Protein 4ATG (pdb70)

Solvent-accessible surface area: 10232 Å² total; per-residue (Å²): 37,27,139,144,16,62,158,112,39,52,98,67,11,66,109,3,26,69,13,4,123,37,139,62,69,94,98,0,38,93,28,0,55,124,81,64,59,5,66,103,0,0,39,49,0,2,99,55,0,28,82,19,0,108,167,1,45,139,77,27,106,15,0,54,5,0,0,19,0,0,66,4,0,13,95,5,182,80,20,122,6,37,65,40,6,120,71,0,13,71,12,0,13,36,0,0,21,8,168,37,4,110,42,37,81,0,1,62,55,0,0,67,17,0,61,66,0,26,70,64,29,28,231,77,91,183,62,13,18,79,153,3,39,165,54,0,78,35,12,0,30,45,94,143,76,51,58,42,0,0,21,1,0,0,47,0,0,22,43,2,44,178,104,5,19,74,69,21,0,119,141,44,2,123,86,0,75,189,65,34,24,101,162,64,0,22,94,23,0,67,99,22,39,131,165

B-factor: mean 30.16, std 14.47, range [11.22, 111.38]

InterPro domains:
  IPR011442 TAF6, C-terminal HEAT repeat domain [PF07571] (2-172)
  IPR011442 TAF6, C-terminal HEAT repeat domain [cd08050] (3-180)
  IPR016024 Armadillo-type fold [SSF48371] (4-165)
  IPR037796 Transcription initiation factor TFIID subunit 6 [PTHR10221] (3-179)
  IPR046344 TAF6, C-terminal HEAT repeat domain superfamily [G3DSA:1.25.40.770] (1-196)

Structure (mmCIF, N/CA/C/O backbone):
data_4ATG
#
_entry.id   4ATG
#
_cell.length_a   33.792
_cell.length_b   50.685
_cell.length_c   67.293
_cell.angle_alpha   90.00
_cell.angle_beta   100.81
_cell.angle_gamma   90.00
#
_symmetry.space_group_name_H-M   'P 1 21 1'
#
loop_
_entity.id
_entity.type
_entity.pdbx_description
1 polymer TAF6
2 non-polymer '2-[N-CYCLOHEXYLAMINO]ETHANE SULFONIC ACID'
3 water water
#
loop_
_atom_site.group_PDB
_atom_site.id
_atom_site.type_symbol
_atom_site.label_atom_id
_atom_site.label_alt_id
_atom_site.label_comp_id
_atom_site.label_asym_id
_atom_site.label_entity_id
_atom_site.label_seq_id
_atom_site.pdbx_PDB_ins_code
_atom_site.Cartn_x
_atom_site.Cartn_y
_atom_site.Cartn_z
_atom_site.occupancy
_atom_site.B_iso_or_equiv
_atom_site.auth_seq_id
_atom_site.auth_comp_id
_atom_site.auth_asym_id
_atom_site.auth_atom_id
_atom_site.pdbx_PDB_model_num
ATOM 1 N N . GLY A 1 1 ? 2.967 38.828 10.019 1.00 26.10 160 GLY A N 1
ATOM 2 C CA . GLY A 1 1 ? 3.406 37.477 10.360 1.00 25.27 160 GLY A CA 1
ATOM 3 C C . GLY A 1 1 ? 3.589 36.635 9.118 1.00 27.71 160 GLY A C 1
ATOM 4 O O . GLY A 1 1 ? 2.925 36.873 8.097 1.00 25.74 160 GLY A O 1
ATOM 5 N N . SER A 1 2 ? 4.475 35.633 9.198 1.00 23.85 161 SER A N 1
ATOM 6 C CA . SER A 1 2 ? 4.776 34.762 8.065 1.00 23.49 161 SER A CA 1
ATOM 7 C C . SER A 1 2 ? 3.553 33.965 7.590 1.00 26.25 161 SER A C 1
ATOM 8 O O . SER A 1 2 ? 3.433 33.686 6.404 1.00 27.31 161 SER A O 1
ATOM 11 N N . HIS A 1 3 ? 2.568 33.735 8.477 1.00 23.57 162 HIS A N 1
ATOM 12 C CA . HIS A 1 3 ? 1.312 33.063 8.116 1.00 22.88 162 HIS A CA 1
ATOM 13 C C . HIS A 1 3 ? 0.472 33.918 7.132 1.00 27.71 162 HIS A C 1
ATOM 14 O O . HIS A 1 3 ? -0.474 33.417 6.529 1.00 29.09 162 HIS A O 1
ATOM 21 N N . MET A 1 4 ? 0.837 35.204 6.953 1.00 22.72 163 MET A N 1
ATOM 22 C CA . MET A 1 4 ? 0.089 36.110 6.072 1.00 22.76 163 MET A CA 1
ATOM 23 C C . MET A 1 4 ? 0.726 36.250 4.683 1.00 29.20 163 MET A C 1
ATOM 24 O O . MET A 1 4 ? 0.157 36.907 3.816 1.00 29.92 163 MET A O 1
ATOM 29 N N . LEU A 1 5 ? 1.897 35.650 4.482 1.00 24.31 164 LEU A N 1
ATOM 30 C CA . LEU A 1 5 ? 2.604 35.722 3.207 1.00 23.37 164 LEU A CA 1
ATOM 31 C C . LEU A 1 5 ? 1.833 34.921 2.135 1.00 25.94 164 LEU A C 1
ATOM 32 O O . LEU A 1 5 ? 1.193 33.933 2.492 1.00 24.20 164 LEU A O 1
ATOM 37 N N . PRO A 1 6 ? 2.014 35.234 0.822 1.00 23.58 165 PRO A N 1
ATOM 38 C CA . PRO A 1 6 ? 1.4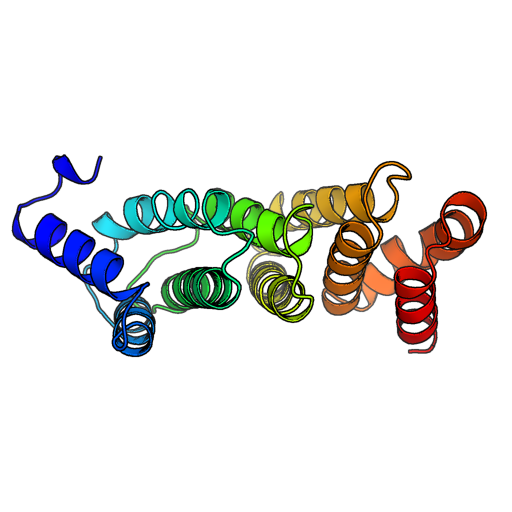92 34.339 -0.228 1.00 25.07 165 PRO A CA 1
ATOM 39 C C . PRO A 1 6 ? 2.083 32.945 0.010 1.00 25.70 165 PRO A C 1
ATOM 40 O O . PRO A 1 6 ? 3.209 32.847 0.527 1.00 20.68 165 PRO A O 1
ATOM 44 N N . LYS A 1 7 ? 1.298 31.892 -0.281 1.00 24.37 166 LYS A N 1
ATOM 45 C CA . LYS A 1 7 ? 1.616 30.468 -0.076 1.00 24.96 166 LYS A CA 1
ATOM 46 C C . LYS A 1 7 ? 3.038 30.064 -0.440 1.00 26.54 166 LYS A C 1
ATOM 47 O O . LYS A 1 7 ? 3.717 29.456 0.381 1.00 25.46 166 LYS A O 1
ATOM 53 N N . GLU A 1 8 ? 3.485 30.388 -1.654 1.00 23.44 167 GLU A N 1
ATOM 54 C CA . GLU A 1 8 ? 4.832 30.023 -2.136 1.00 23.72 167 GLU A CA 1
ATOM 55 C C . GLU A 1 8 ? 5.947 30.667 -1.330 1.00 24.24 167 GLU A C 1
ATOM 56 O O . GLU A 1 8 ? 7.022 30.077 -1.171 1.00 20.38 167 GLU A O 1
ATOM 62 N N . LEU A 1 9 ? 5.714 31.896 -0.852 1.00 21.72 168 LEU A N 1
ATOM 63 C CA . LEU A 1 9 ? 6.725 32.582 -0.048 1.00 20.67 168 LEU A CA 1
ATOM 64 C C . LEU A 1 9 ? 6.755 31.976 1.330 1.00 20.07 168 LEU A C 1
ATOM 65 O O . LEU A 1 9 ? 7.840 31.794 1.849 1.00 18.04 168 LEU A O 1
ATOM 70 N N . GLN A 1 10 ? 5.581 31.599 1.906 1.00 19.62 169 GLN A N 1
ATOM 71 C CA . GLN A 1 10 ? 5.592 30.931 3.216 1.00 19.98 169 GLN A CA 1
ATOM 72 C C . GLN A 1 10 ? 6.276 29.552 3.114 1.00 23.45 169 GLN A C 1
ATOM 73 O O . GLN A 1 10 ? 7.054 29.172 3.996 1.00 20.07 169 GLN A O 1
ATOM 79 N N . LEU A 1 11 ? 6.042 28.834 2.009 1.00 21.18 170 LEU A N 1
ATOM 80 C CA . LEU A 1 11 ? 6.676 27.527 1.843 1.00 22.60 170 LEU A CA 1
ATOM 81 C C . LEU A 1 11 ? 8.208 27.628 1.717 1.00 21.58 170 LEU A C 1
ATOM 82 O O . LEU A 1 11 ? 8.915 26.836 2.335 1.00 18.86 170 LEU A O 1
ATOM 87 N N . TYR A 1 12 ? 8.716 28.640 1.000 1.00 17.00 171 TYR A N 1
ATOM 88 C CA . TYR A 1 12 ? 10.159 28.864 0.860 1.00 15.96 171 TYR A CA 1
ATOM 89 C C . TYR A 1 12 ? 10.762 29.256 2.215 1.00 18.94 171 TYR A C 1
ATOM 90 O O . TYR A 1 12 ? 11.784 28.702 2.632 1.00 16.82 171 TYR A O 1
ATOM 99 N N . PHE A 1 13 ? 10.092 30.187 2.898 1.00 16.48 172 PHE A N 1
ATOM 100 C CA . PHE A 1 13 ? 10.469 30.678 4.226 1.00 15.66 172 PHE A CA 1
ATOM 101 C C . PHE A 1 13 ? 10.575 29.475 5.171 1.00 19.22 172 PHE A C 1
ATOM 102 O O . PHE A 1 13 ? 11.615 29.295 5.811 1.00 19.31 172 PHE A O 1
ATOM 110 N N . ASP A 1 14 ? 9.510 28.656 5.257 1.00 17.28 173 ASP A N 1
ATOM 111 C CA . ASP A 1 14 ? 9.513 27.468 6.119 1.00 17.94 173 ASP A CA 1
ATOM 112 C C . ASP A 1 14 ? 10.620 26.503 5.721 1.00 21.73 173 ASP A C 1
ATOM 113 O O . ASP A 1 14 ? 11.258 25.925 6.608 1.00 22.01 173 ASP A O 1
ATOM 118 N N . LYS A 1 15 ? 10.882 26.347 4.401 1.00 17.54 174 LYS A N 1
ATOM 119 C CA . LYS A 1 15 ? 11.928 25.415 3.912 1.00 16.34 174 LYS A CA 1
ATOM 120 C C . LYS A 1 15 ? 13.321 25.847 4.399 1.00 18.22 174 LYS A C 1
ATOM 121 O O . LYS A 1 15 ? 14.057 25.033 4.941 1.00 17.19 174 LYS A O 1
ATOM 127 N N . ILE A 1 16 ? 13.665 27.124 4.235 1.00 15.88 175 ILE A N 1
ATOM 128 C CA . ILE A 1 16 ? 14.964 27.647 4.676 1.00 15.24 175 ILE A CA 1
ATOM 129 C C . ILE A 1 16 ? 15.147 27.424 6.172 1.00 19.50 175 ILE A C 1
ATOM 130 O O . ILE A 1 16 ? 16.213 26.982 6.609 1.00 17.53 175 ILE A O 1
ATOM 135 N N . LEU A 1 17 ? 14.136 27.782 6.953 1.00 19.93 176 LEU A N 1
ATOM 136 C CA . LEU A 1 17 ? 14.220 27.628 8.413 1.00 21.33 176 LEU A CA 1
ATOM 137 C C . LEU A 1 17 ? 14.437 26.167 8.811 1.00 24.93 176 LEU A C 1
ATOM 138 O O . LEU A 1 17 ? 15.271 25.884 9.676 1.00 23.86 176 LEU A O 1
ATOM 143 N N . SER A 1 18 ? 13.781 25.245 8.109 1.00 20.45 177 SER A N 1
ATOM 144 C CA . SER A 1 18 ? 13.901 23.808 8.368 1.00 20.12 177 SER A CA 1
ATOM 145 C C . SER A 1 18 ? 15.310 23.284 8.060 1.00 20.89 177 SER A C 1
ATOM 146 O O . SER A 1 18 ? 15.671 22.207 8.548 1.00 21.26 177 SER A O 1
ATOM 149 N N . MET A 1 19 ? 16.072 24.003 7.218 1.00 16.32 178 MET A N 1
ATOM 150 C CA . MET A 1 19 ? 17.443 23.631 6.818 1.00 16.39 178 MET A CA 1
ATOM 151 C C . MET A 1 19 ? 18.513 24.078 7.835 1.00 19.64 178 MET A C 1
ATOM 152 O O . MET A 1 19 ? 19.607 23.561 7.805 1.00 19.5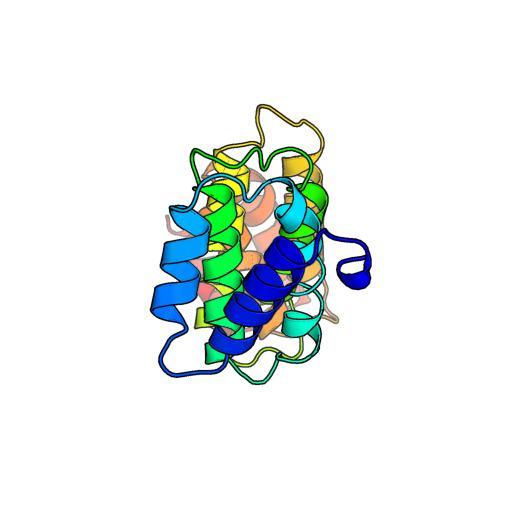5 178 MET A O 1
ATOM 157 N N . ILE A 1 20 ? 18.196 25.027 8.739 1.00 18.35 179 ILE A N 1
ATOM 158 C CA . ILE A 1 20 ? 19.177 25.522 9.725 1.00 18.88 179 ILE A CA 1
ATOM 159 C C . ILE A 1 20 ? 19.767 24.385 10.548 1.00 25.78 179 ILE A C 1
ATOM 160 O O . ILE A 1 20 ? 20.994 24.272 10.651 1.00 26.98 179 ILE A O 1
ATOM 165 N N . LYS A 1 21 ? 18.899 23.506 11.086 1.00 24.07 180 LYS A N 1
ATOM 166 C CA . LYS A 1 21 ? 19.336 22.368 11.897 1.00 25.70 180 LYS A CA 1
ATOM 167 C C . LYS A 1 21 ? 19.330 21.115 11.037 1.00 30.38 180 LYS A C 1
ATOM 168 O O . LYS A 1 21 ? 18.527 20.213 11.256 1.00 33.18 180 LYS A O 1
ATOM 174 N N . SER A 1 22 ? 20.209 21.062 10.032 1.00 24.42 181 SER A N 1
ATOM 175 C CA . SER A 1 22 ? 20.267 19.915 9.120 1.00 23.90 181 SER A CA 1
ATOM 176 C C . SER A 1 22 ? 21.606 19.944 8.404 1.00 27.90 181 SER A C 1
ATOM 177 O O . SER A 1 22 ? 22.319 20.940 8.479 1.00 26.30 181 SER A O 1
ATOM 180 N N . ASP A 1 23 ? 21.884 18.906 7.612 1.00 26.67 182 ASP A N 1
ATOM 181 C CA . ASP A 1 23 ? 23.091 18.811 6.776 1.00 27.48 182 ASP A CA 1
ATOM 182 C C . ASP A 1 23 ? 23.040 19.812 5.607 1.00 29.28 182 ASP A C 1
ATOM 183 O O . ASP A 1 23 ? 24.013 19.924 4.870 1.00 30.71 182 ASP A O 1
ATOM 188 N N . MET A 1 24 ? 21.904 20.514 5.418 1.00 23.16 183 MET A N 1
ATOM 189 C CA . MET A 1 24 ? 21.713 21.495 4.339 1.00 20.34 183 MET A CA 1
ATOM 190 C C . MET A 1 24 ? 21.896 22.958 4.797 1.00 22.87 183 MET A C 1
ATOM 191 O O . MET A 1 24 ? 21.586 23.875 4.033 1.00 21.20 183 MET A O 1
ATOM 196 N N . LYS A 1 25 ? 22.389 23.182 6.032 1.00 19.05 184 LYS A N 1
ATOM 197 C CA . LYS A 1 25 ? 22.571 24.541 6.566 1.00 17.12 184 LYS A CA 1
ATOM 198 C C . LYS A 1 25 ? 23.429 25.421 5.672 1.00 19.07 184 LYS A C 1
ATOM 199 O O . LYS A 1 25 ? 23.175 26.612 5.593 1.00 18.47 184 LYS A O 1
ATOM 205 N N . ASP A 1 26 ? 24.453 24.849 5.003 1.00 17.55 185 ASP A N 1
ATOM 206 C CA . ASP A 1 26 ? 25.319 25.639 4.122 1.00 17.06 185 ASP A CA 1
ATOM 207 C C . ASP A 1 26 ? 24.585 26.118 2.841 1.00 20.75 185 ASP A C 1
ATOM 208 O O . ASP A 1 26 ? 24.869 27.205 2.324 1.00 18.46 185 ASP A O 1
ATOM 213 N N . ILE A 1 27 ? 23.641 25.306 2.342 1.00 18.71 186 ILE A N 1
ATOM 214 C CA . ILE A 1 27 ? 22.793 25.672 1.191 1.00 18.94 186 ILE A CA 1
ATOM 215 C C . ILE A 1 27 ? 21.897 26.834 1.603 1.00 19.96 186 ILE A C 1
ATOM 216 O O . ILE A 1 27 ? 21.793 27.816 0.854 1.00 19.04 186 ILE A O 1
ATOM 221 N N . ALA A 1 28 ? 21.276 26.758 2.802 1.00 16.57 187 ALA A N 1
ATOM 222 C CA . ALA A 1 28 ? 20.425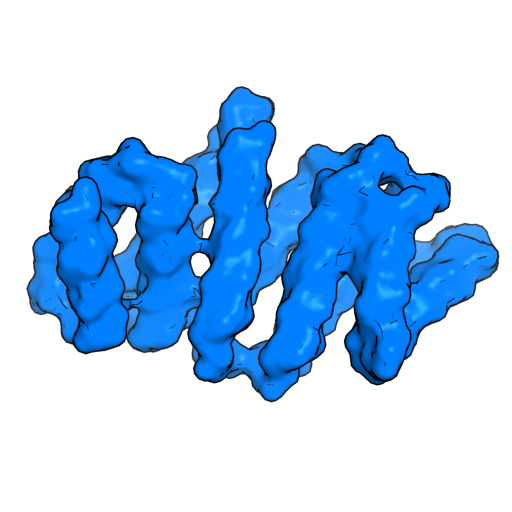 27.856 3.305 1.00 16.37 187 ALA A CA 1
ATOM 223 C C . ALA A 1 28 ? 21.216 29.174 3.416 1.00 18.56 187 ALA A C 1
ATOM 224 O O . ALA A 1 28 ? 20.717 30.232 3.030 1.00 16.74 187 ALA A O 1
ATOM 226 N N . ILE A 1 29 ? 22.458 29.109 3.919 1.00 14.77 188 ILE A N 1
ATOM 227 C CA . ILE A 1 29 ? 23.330 30.300 4.046 1.00 13.30 188 ILE A CA 1
ATOM 228 C C . ILE A 1 29 ? 23.584 30.862 2.647 1.00 16.90 188 ILE A C 1
ATOM 229 O O . ILE A 1 29 ? 23.460 32.074 2.437 1.00 15.79 188 ILE A O 1
ATOM 234 N N . GLU A 1 30 ? 23.909 29.983 1.677 1.00 15.10 189 GLU A N 1
ATOM 235 C CA . GLU A 1 30 ? 24.125 30.445 0.287 1.00 15.31 189 GLU A CA 1
ATOM 236 C C . GLU A 1 30 ? 22.845 31.072 -0.279 1.00 18.73 189 GLU A C 1
ATOM 237 O O . GLU A 1 30 ? 22.925 32.122 -0.927 1.00 16.35 189 GLU A O 1
ATOM 243 N N . CYS A 1 31 ? 21.669 30.403 -0.102 1.00 17.04 190 CYS A N 1
ATOM 244 C CA . CYS A 1 31 ? 20.391 30.927 -0.617 1.00 17.14 190 CYS A CA 1
ATOM 245 C C . CYS A 1 31 ? 20.124 32.340 -0.143 1.00 18.09 190 CYS A C 1
ATOM 246 O O . CYS A 1 31 ? 19.646 33.143 -0.932 1.00 16.05 190 CYS A O 1
ATOM 249 N N . LEU A 1 32 ? 20.338 32.620 1.153 1.00 14.51 191 LEU A N 1
ATOM 250 C CA . LEU A 1 32 ? 20.033 33.949 1.698 1.00 13.54 191 LEU A CA 1
ATOM 251 C C . LEU A 1 32 ? 21.000 35.034 1.236 1.00 15.63 191 LEU A C 1
ATOM 252 O O . LEU A 1 32 ? 20.657 36.207 1.308 1.00 16.07 191 LEU A O 1
ATOM 257 N N . GLU A 1 33 ? 22.163 34.650 0.714 1.00 12.64 192 GLU A N 1
ATOM 258 C CA . GLU A 1 33 ? 23.099 35.621 0.144 1.00 11.97 192 GLU A CA 1
ATOM 259 C C . GLU A 1 33 ? 22.832 35.825 -1.345 1.00 16.59 192 GLU A C 1
ATOM 260 O O . GLU A 1 33 ? 23.112 36.897 -1.867 1.00 17.16 192 GLU A O 1
ATOM 266 N N . LYS A 1 34 ? 22.337 34.790 -2.048 1.00 14.46 193 LYS A N 1
ATOM 267 C CA . LYS A 1 34 ? 22.257 34.888 -3.507 1.00 15.10 193 LYS A CA 1
ATOM 268 C C . LYS A 1 34 ? 20.886 35.076 -4.125 1.00 17.79 193 LYS A C 1
ATOM 269 O O . LYS A 1 34 ? 20.795 35.592 -5.244 1.00 17.73 193 LYS A O 1
ATOM 275 N N . GLU A 1 35 ? 19.845 34.584 -3.476 1.00 15.55 194 GLU A N 1
ATOM 276 C CA . GLU A 1 35 ? 18.500 34.596 -4.072 1.00 16.44 194 GLU A CA 1
ATOM 277 C C . GLU A 1 35 ? 17.865 35.953 -4.183 1.00 19.35 194 GLU A C 1
ATOM 278 O O . GLU A 1 35 ? 17.957 36.756 -3.245 1.00 17.21 194 GLU A O 1
ATOM 284 N N . SER A 1 36 ? 17.170 36.203 -5.306 1.00 16.72 195 SER A N 1
ATOM 285 C CA . SER A 1 36 ? 16.436 37.460 -5.489 1.00 16.98 195 SER A CA 1
ATOM 286 C C . SER A 1 36 ? 15.001 37.243 -5.026 1.00 20.21 195 SER A C 1
ATOM 287 O O . SER A 1 36 ? 14.579 36.098 -4.840 1.00 20.35 195 SER A O 1
ATOM 290 N N . GLY A 1 37 ? 14.250 38.333 -4.875 1.00 16.72 196 GLY A N 1
ATOM 291 C CA . GLY A 1 37 ? 12.842 38.281 -4.490 1.00 16.25 196 GLY A CA 1
ATOM 292 C C . GLY A 1 37 ? 12.572 37.952 -3.037 1.00 21.14 196 GLY A C 1
ATOM 293 O O . GLY A 1 37 ? 11.440 37.619 -2.697 1.00 19.94 196 GLY A O 1
ATOM 294 N N . LEU A 1 38 ? 13.583 38.088 -2.144 1.00 17.85 197 LEU A N 1
ATOM 295 C CA . LEU A 1 38 ? 13.404 37.768 -0.720 1.00 16.50 197 LEU A CA 1
ATOM 296 C C . LEU A 1 38 ? 13.007 38.943 0.163 1.00 18.14 197 LEU A C 1
ATOM 297 O O . LEU A 1 38 ? 12.783 38.728 1.359 1.00 14.78 197 LEU A O 1
ATOM 302 N N . GLN A 1 39 ? 12.967 40.185 -0.371 1.00 16.06 198 GLN A N 1
ATOM 303 C CA . GLN A 1 39 ? 12.698 41.349 0.481 1.00 14.45 198 GLN A CA 1
ATOM 304 C C . GLN A 1 39 ? 11.524 41.172 1.471 1.00 18.67 198 GLN A C 1
ATOM 305 O O . GLN A 1 39 ? 11.652 41.521 2.653 1.00 16.95 198 GLN A O 1
ATOM 311 N N . GLN A 1 40 ? 10.381 40.680 0.987 1.00 16.49 199 GLN A N 1
ATOM 312 C CA . GLN A 1 40 ? 9.201 40.493 1.855 1.00 17.66 199 GLN A CA 1
ATOM 313 C C . GLN A 1 40 ? 9.486 39.544 3.030 1.00 20.27 199 GLN A C 1
ATOM 314 O O . GLN A 1 40 ? 8.886 39.684 4.096 1.00 18.06 199 GLN A O 1
ATOM 320 N N . LEU A 1 41 ? 10.386 38.563 2.817 1.00 15.13 200 LEU A N 1
ATOM 321 C CA . LEU A 1 41 ? 10.747 37.578 3.839 1.00 14.60 200 LEU A CA 1
ATOM 322 C C . LEU A 1 41 ? 11.745 38.076 4.846 1.00 16.75 200 LEU A C 1
ATOM 323 O O . LEU A 1 41 ? 11.823 37.539 5.949 1.00 15.75 200 LEU A O 1
ATOM 328 N N . VAL A 1 42 ? 12.580 39.036 4.444 1.00 13.91 201 VAL A N 1
ATOM 329 C CA . VAL A 1 42 ? 13.627 39.620 5.304 1.00 13.79 201 VAL A CA 1
ATOM 330 C C . VAL A 1 42 ? 13.207 39.890 6.770 1.00 18.09 201 VAL A C 1
ATOM 331 O O . VAL A 1 42 ? 13.850 39.344 7.665 1.00 18.92 201 VAL A O 1
ATOM 335 N N . PRO A 1 43 ? 12.163 40.689 7.073 1.00 16.87 202 PRO A N 1
ATOM 336 C CA . PRO A 1 43 ? 11.805 40.909 8.490 1.00 17.82 202 PRO A CA 1
ATOM 337 C C . PRO A 1 43 ? 11.467 39.619 9.245 1.00 20.20 202 PRO A C 1
ATOM 338 O O . PRO A 1 43 ? 11.748 39.505 10.436 1.00 19.76 202 PRO A O 1
ATOM 342 N N . TYR A 1 44 ? 10.851 38.651 8.548 1.00 17.50 203 TYR A N 1
ATOM 343 C CA . TYR A 1 44 ? 10.458 37.374 9.146 1.00 16.38 203 TYR A CA 1
ATOM 344 C C . TYR A 1 44 ? 11.681 36.497 9.423 1.00 17.11 203 TYR A C 1
ATOM 345 O O . TYR A 1 44 ? 11.740 35.847 10.465 1.00 15.14 203 TYR A O 1
ATOM 354 N N . PHE A 1 45 ? 12.668 36.505 8.511 1.00 14.34 204 PHE A N 1
ATOM 355 C CA . PHE A 1 45 ? 13.904 35.742 8.742 1.00 12.81 204 PHE A CA 1
ATOM 356 C C . PHE A 1 45 ? 14.597 36.306 9.985 1.00 16.82 204 PHE A C 1
ATOM 357 O O . PHE A 1 45 ? 14.996 35.547 10.857 1.00 16.56 204 PHE A O 1
ATOM 365 N N . ILE A 1 46 ? 14.710 37.633 10.074 1.00 16.87 205 ILE A N 1
ATOM 366 C CA . ILE A 1 46 ? 15.351 38.279 11.222 1.00 17.67 205 ILE A CA 1
ATOM 367 C C . ILE A 1 46 ? 14.598 37.987 12.508 1.00 19.04 205 ILE A C 1
ATOM 368 O O . ILE A 1 46 ? 15.225 37.656 13.507 1.00 18.39 205 ILE A O 1
ATOM 373 N N . GLN A 1 47 ? 13.263 38.077 12.489 1.00 17.29 206 GLN A N 1
ATOM 374 C CA . GLN A 1 47 ? 12.461 37.762 13.688 1.00 18.79 206 GLN A CA 1
ATOM 375 C C . GLN A 1 47 ? 12.678 36.296 14.115 1.00 23.06 206 GLN A C 1
ATOM 376 O O . GLN A 1 47 ? 12.907 36.035 15.301 1.00 22.65 206 GLN A O 1
ATOM 382 N N A HIS A 1 48 ? 12.626 35.324 13.164 0.50 19.81 207 HIS A N 1
ATOM 383 N N B HIS A 1 48 ? 12.609 35.368 13.156 0.50 19.80 207 HIS A N 1
ATOM 384 C CA A HIS A 1 48 ? 12.832 33.904 13.530 0.50 19.84 207 HIS A CA 1
ATOM 385 C CA B HIS A 1 48 ? 12.750 33.943 13.439 0.50 19.89 207 HIS A CA 1
ATOM 386 C C A HIS A 1 48 ? 14.233 33.647 14.031 0.50 23.13 207 HIS A C 1
ATOM 387 C C B HIS A 1 48 ? 14.177 33.516 13.865 0.50 23.54 207 HIS A C 1
ATOM 388 O O A HIS A 1 48 ? 14.416 32.943 15.034 0.50 22.67 207 HIS A O 1
ATOM 389 O O B HIS A 1 48 ? 14.315 32.688 14.772 0.50 23.46 207 HIS A O 1
ATOM 402 N N . ILE A 1 49 ? 15.230 34.140 13.283 1.00 18.80 208 ILE A N 1
ATOM 403 C CA . ILE A 1 49 ? 16.633 33.911 13.632 1.00 18.33 208 ILE A CA 1
ATOM 404 C C . ILE A 1 49 ? 16.914 34.485 15.029 1.00 21.15 208 ILE A C 1
ATOM 405 O O . ILE A 1 49 ? 17.546 33.799 15.826 1.00 20.07 208 ILE A O 1
ATOM 410 N N . SER A 1 50 ? 16.422 35.725 15.336 1.00 18.98 209 SER A N 1
ATOM 411 C CA A SER A 1 50 ? 16.629 36.332 16.666 0.50 18.65 209 SER A CA 1
ATOM 412 C CA B SER A 1 50 ? 16.647 36.331 16.656 0.50 19.41 209 SER A CA 1
ATOM 413 C C . SER A 1 50 ? 16.046 35.449 17.750 1.00 22.89 209 SER A C 1
ATOM 414 O O . SER A 1 50 ? 16.689 35.233 18.779 1.00 21.44 209 SER A O 1
ATOM 419 N N . GLU A 1 51 ? 14.822 34.910 17.515 1.00 20.93 210 GLU A N 1
ATOM 420 C CA . GLU A 1 51 ? 14.150 34.031 18.486 1.00 21.49 210 GLU A CA 1
ATOM 421 C C . GLU A 1 51 ? 14.892 32.709 18.644 1.00 24.54 210 GLU A C 1
ATOM 422 O O . GLU A 1 51 ? 15.028 32.198 19.752 1.00 24.05 210 GLU A O 1
ATOM 428 N N . LEU A 1 52 ? 15.408 32.172 17.542 1.00 21.73 211 LEU A N 1
ATOM 429 C CA . LEU A 1 52 ? 16.148 30.910 17.577 1.00 21.79 211 LEU A CA 1
ATOM 430 C C . LEU A 1 52 ? 17.449 31.079 18.366 1.00 24.64 211 LEU A C 1
ATOM 431 O O . LEU A 1 52 ? 17.770 30.204 19.168 1.00 25.08 211 LEU A O 1
ATOM 436 N N . ILE A 1 53 ? 18.169 32.221 18.204 1.00 19.46 212 ILE A N 1
ATOM 437 C CA . ILE A 1 53 ? 19.402 32.469 18.969 1.00 18.57 212 ILE A CA 1
ATOM 438 C C . ILE A 1 53 ? 19.103 32.427 20.474 1.00 24.25 212 ILE A C 1
ATOM 439 O O . ILE A 1 53 ? 19.849 31.805 21.224 1.00 24.48 212 ILE A O 1
ATOM 444 N N . LEU A 1 54 ? 17.991 33.066 20.916 1.00 22.64 213 LEU A N 1
ATOM 445 C CA . LEU A 1 54 ? 17.617 33.081 22.348 1.00 24.37 213 LEU A CA 1
ATOM 446 C C . LEU A 1 54 ? 17.355 31.692 22.903 1.00 29.02 213 LEU A C 1
ATOM 447 O O . LEU A 1 54 ? 17.540 31.456 24.095 1.00 30.03 213 LEU A O 1
ATOM 452 N N . LYS A 1 55 ? 16.957 30.768 22.031 1.00 25.84 214 LYS A N 1
ATOM 453 C CA . LYS A 1 55 ? 16.647 29.377 22.401 1.00 27.20 214 LYS A CA 1
ATOM 454 C C . LYS A 1 55 ? 17.845 28.446 22.234 1.00 30.80 214 LYS A C 1
ATOM 455 O O . LYS A 1 55 ? 17.779 27.296 22.675 1.00 29.67 214 LYS A O 1
ATOM 461 N N . SER A 1 56 ? 18.936 28.934 21.586 1.00 26.76 215 SER A N 1
ATOM 462 C CA . SER A 1 56 ? 20.093 28.109 21.212 1.00 25.53 215 SER A CA 1
ATOM 463 C C . SER A 1 56 ? 21.436 28.458 21.841 1.00 30.67 215 SER A C 1
ATOM 464 O O . SER A 1 56 ? 22.482 28.112 21.271 1.00 29.84 215 SER A O 1
ATOM 467 N N . PHE A 1 57 ? 21.436 29.094 23.018 1.00 27.72 216 PHE A N 1
ATOM 468 C CA . PHE A 1 57 ? 22.684 29.483 23.678 1.00 28.92 216 PHE A CA 1
ATOM 469 C C . PHE A 1 57 ? 23.688 28.364 23.892 1.00 34.26 216 PHE A C 1
ATOM 470 O O . PHE A 1 57 ? 24.893 28.626 23.884 1.00 33.57 216 PHE A O 1
ATOM 478 N N . LYS A 1 58 ? 23.194 27.119 24.041 1.00 31.80 217 LYS A N 1
ATOM 479 C CA . LYS A 1 58 ? 24.027 25.935 24.278 1.00 32.23 217 LYS A CA 1
ATOM 480 C C . LYS A 1 58 ? 24.269 25.109 23.007 1.00 34.91 217 LYS A C 1
ATOM 481 O O . LYS A 1 58 ? 24.839 24.016 23.091 1.00 36.47 217 LYS A O 1
ATOM 487 N N . GLU A 1 59 ? 23.846 25.626 21.839 1.00 26.61 218 GLU A N 1
ATOM 488 C CA . GLU A 1 59 ? 24.049 24.960 20.552 1.00 25.25 218 GLU A CA 1
ATOM 489 C C . GLU A 1 59 ? 24.940 25.859 19.702 1.00 27.84 218 GLU A C 1
ATOM 490 O O . GLU A 1 59 ? 24.429 26.657 18.928 1.00 24.67 218 GLU A O 1
ATOM 496 N N . ALA A 1 60 ? 26.265 25.763 19.914 1.00 26.23 219 ALA A N 1
ATOM 497 C CA . ALA A 1 60 ? 27.284 26.586 19.242 1.00 25.92 219 ALA A CA 1
ATOM 498 C C . ALA A 1 60 ? 27.155 26.551 17.730 1.00 28.92 219 ALA A C 1
ATOM 499 O O . ALA A 1 60 ? 27.217 27.603 17.097 1.00 27.54 219 ALA A O 1
ATOM 501 N N . GLU A 1 61 ? 26.929 25.352 17.150 1.00 25.17 220 GLU A N 1
ATOM 502 C CA . GLU A 1 61 ? 26.793 25.224 15.700 1.00 24.18 220 GLU A CA 1
ATOM 503 C C . GLU A 1 61 ? 25.540 25.929 15.168 1.00 25.72 220 GLU A C 1
ATOM 504 O O . GLU A 1 61 ? 25.611 26.569 14.122 1.00 23.62 220 GLU A O 1
ATOM 510 N N . VAL A 1 62 ? 24.432 25.893 15.925 1.00 22.62 221 VAL A N 1
ATOM 511 C CA . VAL A 1 62 ? 23.200 26.624 15.517 1.00 21.53 221 VAL A CA 1
ATOM 512 C C . VAL A 1 62 ? 23.458 28.116 15.582 1.00 21.30 221 VAL A C 1
ATOM 513 O O . VAL A 1 62 ? 23.132 28.824 14.631 1.00 18.59 221 VAL A O 1
ATOM 517 N N . LEU A 1 63 ? 24.141 28.587 16.641 1.00 18.86 222 LEU A N 1
ATOM 518 C CA . LEU A 1 63 ? 24.445 30.026 16.773 1.00 18.42 222 LEU A CA 1
ATOM 519 C C . LEU A 1 63 ? 25.311 30.502 15.620 1.00 21.41 222 LEU A C 1
ATOM 520 O O . LEU A 1 63 ? 25.059 31.572 15.059 1.00 20.45 222 LEU A O 1
ATOM 525 N N . LYS A 1 64 ? 26.311 29.689 15.229 1.00 18.08 223 LYS A N 1
ATOM 526 C CA . LYS A 1 64 ? 27.176 30.038 14.093 1.00 16.23 223 LYS A CA 1
ATOM 527 C C . LYS A 1 64 ? 26.399 30.138 12.789 1.00 18.29 223 LYS A C 1
ATOM 528 O O . LYS A 1 64 ? 26.654 31.054 12.002 1.00 15.19 223 LYS A O 1
ATOM 534 N N . THR A 1 65 ? 25.438 29.224 12.563 1.00 15.42 224 THR A N 1
ATOM 535 C CA . THR A 1 65 ? 24.556 29.266 11.377 1.00 14.74 224 THR A CA 1
ATOM 536 C C . THR A 1 65 ? 23.712 30.535 11.389 1.00 18.02 224 THR A C 1
ATOM 537 O O . THR A 1 65 ? 23.590 31.165 10.351 1.00 17.36 224 THR A O 1
ATOM 541 N N . CYS A 1 66 ? 23.161 30.926 12.555 1.00 16.70 225 CYS A N 1
ATOM 542 C CA . CYS A 1 66 ? 22.331 32.146 12.685 1.00 16.00 225 CYS A CA 1
ATOM 543 C C . CYS A 1 66 ? 23.112 33.389 12.328 1.00 19.06 225 CYS A C 1
ATOM 544 O O . CYS A 1 66 ? 22.626 34.225 11.573 1.00 18.69 225 CYS A O 1
ATOM 547 N N . ILE A 1 67 ? 24.347 33.482 12.830 1.00 16.98 226 ILE A N 1
ATOM 548 C CA . ILE A 1 67 ? 25.236 34.619 12.550 1.00 15.20 226 ILE A CA 1
ATOM 549 C C . ILE A 1 67 ? 25.536 34.673 11.055 1.00 17.51 226 ILE A C 1
ATOM 550 O O . ILE A 1 67 ? 25.513 35.750 10.461 1.00 17.37 226 ILE A O 1
ATOM 555 N N . ALA A 1 68 ? 25.817 33.507 10.443 1.00 15.03 227 ALA A N 1
ATOM 556 C CA . ALA A 1 68 ? 26.125 33.406 9.002 1.00 12.98 227 ALA A CA 1
ATOM 557 C C . ALA A 1 68 ? 24.921 33.784 8.164 1.00 14.71 227 ALA A C 1
ATOM 558 O O . ALA A 1 68 ? 25.110 34.422 7.138 1.00 13.34 227 ALA A O 1
ATOM 560 N N . LEU A 1 69 ? 23.678 33.431 8.610 1.00 13.46 228 LEU A N 1
ATOM 561 C CA . LEU A 1 69 ? 22.459 33.816 7.876 1.00 13.18 228 LEU A CA 1
ATOM 562 C C . LEU A 1 69 ? 22.287 35.331 7.916 1.00 15.83 228 LEU A C 1
ATOM 563 O O . LEU A 1 69 ? 21.886 35.941 6.915 1.00 14.69 228 LEU A O 1
ATOM 568 N N . TYR A 1 70 ? 22.561 35.958 9.066 1.00 13.53 229 TYR A N 1
ATOM 569 C CA . TYR A 1 70 ? 22.471 37.434 9.112 1.00 12.41 229 TYR A CA 1
ATOM 570 C C . TYR A 1 70 ? 23.448 38.052 8.105 1.00 15.78 229 TYR A C 1
ATOM 571 O O . TYR A 1 70 ? 23.087 38.980 7.380 1.00 14.78 229 TYR A O 1
ATOM 580 N N . PHE A 1 71 ? 24.688 37.550 8.073 1.00 13.86 230 PHE A N 1
ATOM 581 C CA . PHE A 1 71 ? 25.707 38.084 7.166 1.00 11.76 230 PHE A CA 1
ATOM 582 C C . PHE A 1 71 ? 25.299 37.872 5.717 1.00 15.34 230 PHE A C 1
ATOM 583 O O . PHE A 1 71 ? 25.565 38.724 4.874 1.00 14.07 230 PHE A O 1
ATOM 591 N N . SER A 1 72 ? 24.650 36.731 5.408 1.00 11.37 231 SER A N 1
ATOM 592 C CA . SER A 1 72 ? 24.203 36.473 4.032 1.00 12.05 231 SER A CA 1
ATOM 593 C C . SER A 1 72 ? 23.187 37.539 3.630 1.00 14.67 231 SER A C 1
ATOM 594 O O . SER A 1 72 ? 23.280 38.080 2.540 1.00 15.33 231 SER A O 1
ATOM 597 N N . LEU A 1 73 ? 22.213 37.827 4.501 1.00 12.63 232 LEU A N 1
ATOM 598 C CA . LEU A 1 73 ? 21.176 38.831 4.166 1.00 13.41 232 LEU A CA 1
ATOM 599 C C . LEU A 1 73 ? 21.812 40.228 4.036 1.00 15.66 232 LEU A C 1
ATOM 600 O O . LEU A 1 73 ? 21.493 40.979 3.101 1.00 14.02 232 LEU A O 1
ATOM 605 N N . ILE A 1 74 ? 22.782 40.534 4.916 1.00 12.81 233 ILE A N 1
ATOM 606 C CA . ILE A 1 74 ? 23.503 41.829 4.847 1.00 12.65 233 ILE A CA 1
ATOM 607 C C . ILE A 1 74 ? 24.235 41.957 3.498 1.00 16.76 233 ILE A C 1
ATOM 608 O O . ILE A 1 74 ? 24.241 43.039 2.901 1.00 15.05 233 ILE A O 1
ATOM 613 N N . LYS A 1 75 ? 24.843 40.859 3.014 1.00 12.17 234 LYS A N 1
ATOM 614 C CA . LYS A 1 75 ? 25.600 40.841 1.739 1.00 13.16 234 LYS A CA 1
ATOM 615 C C . LYS A 1 75 ? 24.791 40.651 0.454 1.00 18.33 234 LYS A C 1
ATOM 616 O O . LYS A 1 75 ? 25.324 40.850 -0.642 1.00 18.11 234 LYS A O 1
ATOM 622 N N . ASN A 1 76 ? 23.546 40.218 0.573 1.00 14.41 235 ASN A N 1
ATOM 623 C CA . ASN A 1 76 ? 22.697 39.942 -0.593 1.00 13.58 235 ASN A CA 1
ATOM 624 C C . ASN A 1 76 ? 22.423 41.191 -1.404 1.00 17.60 235 ASN A C 1
ATOM 625 O O . ASN A 1 76 ? 21.794 42.128 -0.926 1.00 16.04 235 ASN A O 1
ATOM 630 N N . LYS A 1 77 ? 22.950 41.219 -2.635 1.00 15.72 236 LYS A N 1
ATOM 631 C CA . LYS A 1 77 ? 22.771 42.363 -3.548 1.00 16.27 236 LYS A CA 1
ATOM 632 C C . LYS A 1 77 ? 21.278 42.572 -3.952 1.00 19.67 236 LYS A C 1
ATOM 633 O O . LYS A 1 77 ? 20.911 43.633 -4.466 1.00 19.33 236 LYS A O 1
ATOM 639 N N . HIS A 1 78 ? 20.423 41.557 -3.702 1.00 15.86 237 HIS A N 1
ATOM 640 C CA . HIS A 1 78 ? 18.993 41.609 -4.029 1.00 15.26 237 HIS A CA 1
ATOM 641 C C . HIS A 1 78 ? 18.126 41.877 -2.812 1.00 16.30 237 HIS A C 1
ATOM 642 O O . HIS A 1 78 ? 16.917 41.647 -2.847 1.00 15.90 237 HIS A O 1
ATOM 649 N N . VAL A 1 79 ? 18.739 42.328 -1.710 1.00 14.61 238 VAL A N 1
ATOM 650 C CA . VAL A 1 79 ? 18.043 42.668 -0.471 1.00 13.27 238 VAL A CA 1
ATOM 651 C C . VAL A 1 79 ? 18.440 44.120 -0.124 1.00 16.28 238 VAL A C 1
ATOM 652 O O . VAL A 1 79 ? 19.553 44.532 -0.433 1.00 15.85 238 VAL A O 1
ATOM 656 N N . PHE A 1 80 ? 17.545 44.857 0.542 1.00 12.65 239 PHE A N 1
ATOM 657 C CA . PHE A 1 80 ? 17.820 46.202 1.063 1.00 12.39 239 PHE A CA 1
ATOM 658 C C . PHE A 1 80 ? 17.772 46.057 2.562 1.00 15.78 239 PHE A C 1
ATOM 659 O O . PHE A 1 80 ? 16.689 45.993 3.150 1.00 16.13 239 PHE A O 1
ATOM 667 N N . ILE A 1 81 ? 18.939 45.895 3.171 1.00 13.58 240 ILE A N 1
ATOM 668 C CA . ILE A 1 81 ? 19.055 45.573 4.597 1.00 12.54 240 ILE A CA 1
ATOM 669 C C . ILE A 1 81 ? 18.965 46.735 5.548 1.00 16.08 240 ILE A C 1
ATOM 670 O O . ILE A 1 81 ? 18.659 46.537 6.725 1.00 16.21 240 ILE A O 1
ATOM 675 N N . ASP A 1 82 ? 19.298 47.946 5.086 1.00 13.46 241 ASP A N 1
ATOM 676 C CA . ASP A 1 82 ? 19.326 49.132 5.960 1.00 12.99 241 ASP A CA 1
ATOM 677 C C . ASP A 1 82 ? 18.178 49.275 6.965 1.00 17.45 241 ASP A C 1
ATOM 678 O O . ASP A 1 82 ? 18.492 49.544 8.120 1.00 18.06 241 ASP A O 1
ATOM 683 N N . PRO A 1 83 ? 16.884 49.074 6.598 1.00 17.42 242 PRO A N 1
ATOM 684 C CA . PRO A 1 83 ? 15.796 49.222 7.594 1.00 19.41 242 PRO A CA 1
ATOM 685 C C . PRO A 1 83 ? 15.791 48.199 8.722 1.00 21.32 242 PRO A C 1
ATOM 686 O O . PRO A 1 83 ? 15.035 48.363 9.677 1.00 22.28 242 PRO A O 1
ATOM 690 N N . TYR A 1 84 ? 16.618 47.160 8.611 1.00 16.69 243 TYR A N 1
ATOM 691 C CA . TYR A 1 84 ? 16.638 46.050 9.562 1.00 16.58 243 TYR A CA 1
ATOM 692 C C . TYR A 1 84 ? 17.893 45.965 10.393 1.00 19.46 243 TYR A C 1
ATOM 693 O O . TYR A 1 84 ? 17.959 45.126 11.283 1.00 17.86 243 TYR A O 1
ATOM 702 N N . LEU A 1 85 ? 18.878 46.858 10.157 1.00 15.83 244 LEU A N 1
ATOM 703 C CA . LEU A 1 85 ? 20.120 46.830 10.943 1.00 15.51 244 LEU A CA 1
ATOM 704 C C . LEU A 1 85 ? 19.841 47.048 12.424 1.00 20.15 244 LEU A C 1
ATOM 705 O O . LEU A 1 85 ? 20.560 46.511 13.260 1.00 20.40 244 LEU A O 1
ATOM 710 N N . HIS A 1 86 ? 18.800 47.816 12.750 1.00 17.93 245 HIS A N 1
ATOM 711 C CA . HIS A 1 86 ? 18.404 48.084 14.138 1.00 19.53 245 HIS A CA 1
ATOM 712 C C . HIS A 1 86 ? 17.917 46.833 14.880 1.00 20.42 245 HIS A C 1
ATOM 713 O O . HIS A 1 86 ? 17.966 46.796 16.110 1.00 20.04 245 HIS A O 1
ATOM 720 N N . GLN A 1 87 ? 17.434 45.837 14.145 1.00 16.24 246 GLN A N 1
ATOM 721 C CA . GLN A 1 87 ? 17.010 44.524 14.684 1.00 16.41 246 GLN A CA 1
ATOM 722 C C . GLN A 1 87 ? 18.157 43.492 14.666 1.00 18.02 246 GLN A C 1
ATOM 723 O O . GLN A 1 87 ? 18.287 42.677 15.586 1.00 18.66 246 GLN A O 1
ATOM 729 N N . ILE A 1 88 ? 18.984 43.511 13.625 1.00 12.82 247 ILE A N 1
ATOM 730 C CA . ILE A 1 88 ? 20.124 42.570 13.522 1.00 11.22 247 ILE A CA 1
ATOM 731 C C . ILE A 1 88 ? 21.188 42.846 14.590 1.00 17.44 247 ILE A C 1
ATOM 732 O O . ILE A 1 88 ? 21.696 41.911 15.233 1.00 15.21 247 ILE A O 1
ATOM 737 N N . LEU A 1 89 ? 21.572 44.119 14.734 1.00 15.21 248 LEU A N 1
ATOM 738 C CA . LEU A 1 89 ? 22.664 44.488 15.646 1.00 16.67 248 LEU A CA 1
ATOM 739 C C . LEU A 1 89 ? 22.468 44.012 17.095 1.00 20.20 248 LEU A C 1
ATOM 740 O O . LEU A 1 89 ? 23.372 43.325 17.586 1.00 20.20 248 LEU A O 1
ATOM 745 N N . PRO A 1 90 ? 21.312 44.243 17.767 1.00 16.56 249 PRO A N 1
ATOM 746 C CA . PRO A 1 90 ? 21.169 43.738 19.145 1.00 18.53 249 PRO A CA 1
ATOM 747 C C . PRO A 1 90 ? 21.181 42.208 19.231 1.00 21.38 249 PRO A C 1
ATOM 748 O O . PRO A 1 90 ? 21.706 41.681 20.198 1.00 20.62 249 PRO A O 1
ATOM 752 N N . SER A 1 91 ? 20.723 41.504 18.179 1.00 18.11 250 SER A N 1
ATOM 753 C CA . SER A 1 91 ? 20.735 40.036 18.145 1.00 17.45 250 SER A CA 1
ATOM 754 C C . SER A 1 91 ? 22.197 39.538 18.032 1.00 20.37 250 SER A C 1
ATOM 755 O O . SER A 1 91 ? 22.599 38.629 18.746 1.00 19.44 250 SER A O 1
ATOM 758 N N . LEU A 1 92 ? 22.993 40.162 17.159 1.00 15.97 251 LEU A N 1
ATOM 759 C CA . LEU A 1 92 ? 24.415 39.854 17.083 1.00 14.62 251 LEU A CA 1
ATOM 760 C C . LEU A 1 92 ? 25.104 40.195 18.397 1.00 19.29 251 LEU A C 1
ATOM 761 O O . LEU A 1 92 ? 25.935 39.421 18.852 1.00 19.52 251 LEU A O 1
ATOM 766 N N . LEU A 1 93 ? 24.768 41.331 19.011 1.00 16.83 252 LEU A N 1
ATOM 767 C CA . LEU A 1 93 ? 25.379 41.700 20.296 1.00 17.64 252 LEU A CA 1
ATOM 768 C C . LEU A 1 93 ? 25.050 40.721 21.412 1.00 21.62 252 LEU A C 1
ATOM 769 O O . LEU A 1 93 ? 25.904 40.486 22.270 1.00 21.95 252 LEU A O 1
ATOM 774 N N . THR A 1 94 ? 23.846 40.090 21.374 1.00 19.01 253 THR A N 1
ATOM 775 C CA . THR A 1 94 ? 23.473 39.042 22.352 1.00 18.84 253 THR A CA 1
ATOM 776 C C . THR A 1 94 ? 24.468 37.861 22.218 1.00 22.82 253 THR A C 1
ATOM 777 O O . THR A 1 94 ? 24.856 37.273 23.220 1.00 22.97 253 THR A O 1
ATOM 781 N N . CYS A 1 95 ? 24.885 37.533 20.985 1.00 19.81 254 CYS A N 1
ATOM 782 C CA . CYS A 1 95 ? 25.867 36.451 20.767 1.00 20.81 254 CYS A CA 1
ATOM 783 C C . CYS A 1 95 ? 27.252 36.831 21.240 1.00 23.36 254 CYS A C 1
ATOM 784 O O . CYS A 1 95 ? 28.035 35.946 21.583 1.00 23.28 254 CYS A O 1
ATOM 787 N N . VAL A 1 96 ? 27.565 38.136 21.254 1.00 19.78 255 VAL A N 1
ATOM 788 C CA . VAL A 1 96 ? 28.893 38.616 21.709 1.00 19.71 255 VAL A CA 1
ATOM 789 C C . VAL A 1 96 ? 28.954 38.577 23.247 1.00 26.02 255 VAL A C 1
ATOM 790 O O . VAL A 1 96 ? 29.908 38.052 23.825 1.00 23.91 255 VAL A O 1
ATOM 794 N N . ILE A 1 97 ? 27.932 39.158 23.889 1.00 24.05 256 ILE A N 1
ATOM 795 C CA . ILE A 1 97 ? 27.874 39.370 25.335 1.00 26.27 256 ILE A CA 1
ATOM 796 C C . ILE A 1 97 ? 27.019 38.395 26.174 1.00 31.40 256 ILE A C 1
ATOM 797 O O . ILE A 1 97 ? 27.102 38.437 27.394 1.00 31.82 256 ILE A O 1
ATOM 802 N N . GLY A 1 98 ? 26.190 37.576 25.530 1.00 29.13 257 GLY A N 1
ATOM 803 C CA . GLY A 1 98 ? 25.297 36.627 26.193 1.00 29.86 257 GLY A CA 1
ATOM 804 C C . GLY A 1 98 ? 25.953 35.815 27.294 1.00 33.68 257 GLY A C 1
ATOM 805 O O . GLY A 1 98 ? 27.046 35.275 27.096 1.00 32.03 257 GLY A O 1
ATOM 806 N N . LYS A 1 99 ? 25.311 35.768 28.480 1.00 31.58 258 LYS A N 1
ATOM 807 C CA . LYS A 1 99 ? 25.877 35.068 29.642 1.00 33.20 258 LYS A CA 1
AT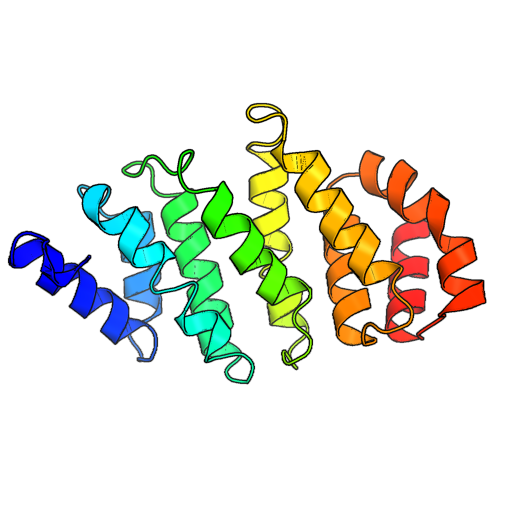OM 808 C C . LYS A 1 99 ? 25.857 33.552 29.518 1.00 38.17 258 LYS A C 1
ATOM 809 O O . LYS A 1 99 ? 26.665 32.891 30.153 1.00 39.95 258 LYS A O 1
ATOM 815 N N . SER A 1 100 ? 24.925 32.997 28.726 1.00 34.47 259 SER A N 1
ATOM 816 C CA . SER A 1 100 ? 24.771 31.543 28.616 1.00 35.99 259 SER A CA 1
ATOM 817 C C . SER A 1 100 ? 25.618 30.876 27.526 1.00 38.65 259 SER A C 1
ATOM 818 O O . SER A 1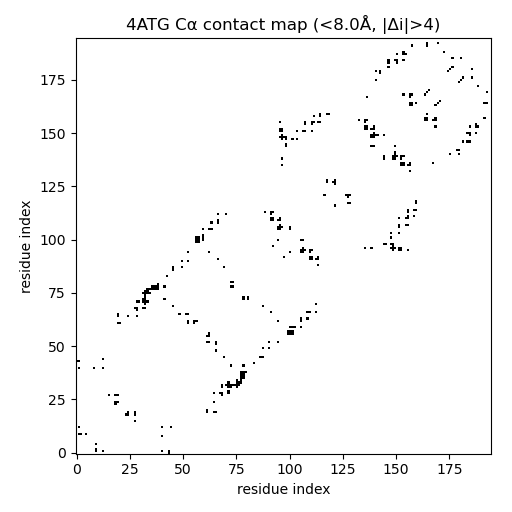 100 ? 25.684 29.648 27.478 1.00 39.04 259 SER A O 1
ATOM 821 N N . ILE A 1 101 ? 26.279 31.673 26.670 1.00 32.77 260 ILE A N 1
ATOM 822 C CA . ILE A 1 101 ? 27.126 31.143 25.597 1.00 31.97 260 ILE A CA 1
ATOM 823 C C . ILE A 1 101 ? 28.442 30.612 26.172 1.00 38.75 260 ILE A C 1
ATOM 824 O O . ILE A 1 101 ? 29.120 31.321 26.915 1.00 39.99 260 ILE A O 1
ATOM 829 N N . VAL A 1 102 ? 28.790 29.367 25.838 1.00 36.31 261 VAL A N 1
ATOM 830 C CA . VAL A 1 102 ? 30.002 28.735 26.357 1.00 38.65 261 VAL A CA 1
ATOM 831 C C . VAL A 1 102 ? 31.177 28.737 25.379 1.00 40.55 261 VAL A C 1
ATOM 832 O O . VAL A 1 102 ? 32.315 28.556 25.807 1.00 41.43 261 VAL A O 1
ATOM 836 N N . ASP A 1 103 ? 30.910 28.983 24.079 1.00 33.80 262 ASP A N 1
ATOM 837 C CA . ASP A 1 103 ? 31.934 28.956 23.048 1.00 32.18 262 ASP A CA 1
ATOM 838 C C . ASP A 1 103 ? 32.463 30.358 22.708 1.00 33.56 262 ASP A C 1
ATOM 839 O O . ASP A 1 103 ? 31.702 31.190 22.228 1.00 31.13 262 ASP A O 1
ATOM 844 N N . ASP A 1 104 ? 33.780 30.596 22.902 1.00 30.96 263 ASP A N 1
ATOM 845 C CA . ASP A 1 104 ? 34.423 31.883 22.574 1.00 29.75 263 ASP A CA 1
ATOM 846 C C . ASP A 1 104 ? 34.369 32.181 21.080 1.00 30.51 263 ASP A C 1
ATOM 847 O O . ASP A 1 104 ? 34.340 33.346 20.699 1.00 29.13 263 ASP A O 1
ATOM 852 N N . ASP A 1 105 ? 34.407 31.134 20.240 1.00 27.24 264 ASP A N 1
ATOM 853 C CA . ASP A 1 105 ? 34.353 31.273 18.780 1.00 26.62 264 ASP A CA 1
ATOM 854 C C . ASP A 1 105 ? 33.028 31.896 18.319 1.00 26.29 264 ASP A C 1
ATOM 855 O O . ASP A 1 105 ? 33.007 32.612 17.315 1.00 22.54 264 ASP A O 1
ATOM 860 N N . VAL A 1 106 ? 31.938 31.628 19.041 1.00 22.44 265 VAL A N 1
ATOM 861 C CA . VAL A 1 106 ? 30.624 32.216 18.719 1.00 21.47 265 VAL A CA 1
ATOM 862 C C . VAL A 1 106 ? 30.691 33.722 18.964 1.00 22.82 265 VAL A C 1
ATOM 863 O O . VAL A 1 106 ? 30.267 34.508 18.128 1.00 19.55 265 VAL A O 1
ATOM 867 N N . ARG A 1 107 ? 31.229 34.108 20.114 1.00 22.22 266 ARG A N 1
ATOM 868 C CA . ARG A 1 107 ? 31.338 35.509 20.506 1.00 21.35 266 ARG A CA 1
ATOM 869 C C . ARG A 1 107 ? 32.175 36.285 19.500 1.00 19.88 266 ARG A C 1
ATOM 870 O O . ARG A 1 107 ? 31.779 37.370 19.084 1.00 18.52 266 ARG A O 1
ATOM 878 N N . LYS A 1 108 ? 33.316 35.728 19.115 1.00 16.96 267 LYS A N 1
ATOM 879 C CA . LYS A 1 108 ? 34.215 36.369 18.161 1.00 16.23 267 LYS A CA 1
ATOM 880 C C . LYS A 1 108 ? 33.592 36.449 16.777 1.00 19.58 267 LYS A C 1
ATOM 881 O O . LYS A 1 108 ? 33.748 37.481 16.108 1.00 20.32 267 LYS A O 1
ATOM 887 N N . MET A 1 109 ? 32.913 35.362 16.329 1.00 16.44 268 MET A N 1
ATOM 888 C CA A MET A 1 109 ? 32.287 35.321 15.001 0.50 14.12 268 MET A CA 1
ATOM 889 C CA B MET A 1 109 ? 32.319 35.352 14.992 0.50 16.82 268 MET A CA 1
ATOM 890 C C . MET A 1 109 ? 31.219 36.407 14.902 1.00 17.85 268 MET A C 1
ATOM 891 O O . MET A 1 109 ? 31.171 37.130 13.913 1.00 17.28 268 MET A O 1
ATOM 900 N N . SER A 1 110 ? 30.364 36.510 15.937 1.00 15.17 269 SER A N 1
ATOM 901 C CA A SER A 1 110 ? 29.318 37.542 15.958 0.50 13.74 269 SER A CA 1
ATOM 902 C CA B SER A 1 110 ? 29.314 37.533 15.952 0.50 14.39 269 SER A CA 1
ATOM 903 C C . SER A 1 110 ? 29.954 38.927 16.002 1.00 17.63 269 SER A C 1
ATOM 904 O O . SER A 1 110 ? 29.485 39.821 15.314 1.00 15.09 269 SER A O 1
ATOM 909 N N . ALA A 1 111 ? 31.052 39.100 16.803 1.00 15.47 270 ALA A N 1
ATOM 910 C CA . ALA A 1 111 ? 31.760 40.387 16.926 1.00 15.68 270 ALA A CA 1
ATOM 911 C C . ALA A 1 111 ? 32.295 40.843 15.559 1.00 17.37 270 ALA A C 1
ATOM 912 O O . ALA A 1 111 ? 32.260 42.039 15.257 1.00 16.16 270 ALA A O 1
ATOM 914 N N . ASP A 1 112 ? 32.752 39.884 14.717 1.00 15.59 271 ASP A N 1
ATOM 915 C CA . ASP A 1 112 ? 33.238 40.156 13.368 1.00 14.78 271 ASP A CA 1
ATOM 916 C C . ASP A 1 112 ? 32.133 40.753 12.493 1.00 16.47 271 ASP A C 1
ATOM 917 O O . ASP A 1 112 ? 32.400 41.643 11.673 1.00 14.87 271 ASP A O 1
ATOM 922 N N . ILE A 1 113 ? 30.891 40.273 12.673 1.00 13.88 272 ILE A N 1
ATOM 923 C CA . ILE A 1 113 ? 29.755 40.798 11.891 1.00 13.35 272 ILE A CA 1
ATOM 924 C C . ILE A 1 113 ? 29.363 42.152 12.410 1.00 16.92 272 ILE A C 1
ATOM 925 O O . ILE A 1 113 ? 29.064 43.048 11.609 1.00 15.12 272 ILE A O 1
ATOM 930 N N . VAL A 1 114 ? 29.389 42.338 13.733 1.00 13.56 273 VAL A N 1
ATOM 931 C CA . VAL A 1 114 ? 29.131 43.676 14.307 1.00 13.79 273 VAL A CA 1
ATOM 932 C C . VAL A 1 114 ? 30.140 44.672 13.723 1.00 17.22 273 VAL A C 1
ATOM 933 O O . VAL A 1 114 ? 29.768 45.809 13.413 1.00 18.12 273 VAL A O 1
ATOM 937 N N . LYS A 1 115 ? 31.411 44.256 13.586 1.00 12.89 274 LYS A N 1
ATOM 938 C CA . LYS A 1 115 ? 32.453 45.131 13.017 1.00 12.62 274 LYS A CA 1
ATOM 939 C C . LYS A 1 115 ? 32.133 45.485 11.564 1.00 16.16 274 LYS A C 1
ATOM 940 O O . LYS A 1 115 ? 32.262 46.634 11.167 1.00 16.31 274 LYS A O 1
ATOM 946 N N . TYR A 1 116 ? 31.701 44.517 10.789 1.00 13.88 275 TYR A N 1
ATOM 947 C CA . TYR A 1 116 ? 31.352 44.758 9.381 1.00 14.27 275 TYR A CA 1
ATOM 948 C C . TYR A 1 116 ? 30.241 45.814 9.296 1.00 16.36 275 TYR A C 1
ATOM 949 O O . TYR A 1 116 ? 30.306 46.712 8.446 1.00 15.59 275 TYR A O 1
ATOM 958 N N . ILE A 1 117 ? 29.238 45.700 10.155 1.00 13.57 276 ILE A N 1
ATOM 959 C CA . ILE A 1 117 ? 28.111 46.662 10.170 1.00 14.04 276 ILE A CA 1
ATOM 960 C C . ILE A 1 117 ? 28.627 48.025 10.589 1.00 17.34 276 ILE A C 1
ATOM 961 O O . ILE A 1 117 ? 28.323 49.024 9.945 1.00 17.54 276 ILE A O 1
ATOM 966 N N . TYR A 1 118 ? 29.432 48.050 11.655 1.00 15.10 277 TYR A N 1
ATOM 967 C CA . TYR A 1 118 ? 30.037 49.281 12.158 1.00 16.36 277 TYR A CA 1
ATOM 968 C C . TYR A 1 118 ? 30.821 49.967 11.033 1.00 20.31 277 TYR A C 1
ATOM 969 O O . TYR A 1 118 ? 30.612 51.157 10.765 1.00 20.02 277 TYR A O 1
ATOM 978 N N . ASP A 1 119 ? 31.725 49.236 10.392 1.00 17.42 278 ASP A N 1
ATOM 979 C CA . ASP A 1 119 ? 32.547 49.802 9.317 1.00 18.65 278 ASP A CA 1
ATOM 980 C C . ASP A 1 119 ? 31.737 50.252 8.104 1.00 22.14 278 ASP A C 1
ATOM 981 O O . ASP A 1 119 ? 32.069 51.266 7.492 1.00 22.99 278 ASP A O 1
ATOM 986 N N . THR A 1 120 ? 30.707 49.496 7.745 1.00 17.36 279 THR A N 1
ATOM 987 C CA . THR A 1 120 ? 29.929 49.787 6.536 1.00 16.79 279 THR A CA 1
ATOM 988 C C . THR A 1 120 ? 28.922 50.919 6.719 1.00 18.23 279 THR A C 1
ATOM 989 O O . THR A 1 120 ? 28.681 51.689 5.776 1.00 18.54 279 THR A O 1
ATOM 993 N N . TYR A 1 121 ? 28.255 50.945 7.876 1.00 14.49 280 TYR A N 1
ATOM 994 C CA . TYR A 1 121 ? 27.107 51.838 8.120 1.00 14.60 280 TYR A CA 1
ATOM 995 C C . TYR A 1 121 ? 27.199 52.929 9.152 1.00 18.58 280 TYR A C 1
ATOM 996 O O . TYR A 1 121 ? 26.278 53.766 9.188 1.00 19.51 280 TYR A O 1
ATOM 1005 N N . SER A 1 122 ? 28.250 52.967 10.011 1.00 16.67 281 SER A N 1
ATOM 1006 C CA A SER A 1 122 ? 28.312 53.994 11.054 0.50 16.28 281 SER A CA 1
ATOM 1007 C CA B SER A 1 122 ? 28.328 54.002 11.049 0.50 17.49 281 SER A CA 1
ATOM 1008 C C . SER A 1 122 ? 28.339 55.419 10.513 1.00 22.32 281 SER A C 1
ATOM 1009 O O . SER A 1 122 ? 27.837 56.325 11.190 1.00 22.10 281 SER A O 1
ATOM 1014 N N . ARG A 1 123 ? 28.911 55.636 9.305 1.00 20.22 282 ARG A N 1
ATOM 1015 C CA . ARG A 1 123 ? 28.943 57.022 8.757 1.00 23.25 282 ARG A CA 1
ATOM 1016 C C . ARG A 1 123 ? 27.619 57.412 8.094 1.00 25.92 282 ARG A C 1
ATOM 1017 O O . ARG A 1 123 ? 27.350 58.603 7.891 1.00 26.08 282 ARG A O 1
ATOM 1025 N N . SER A 1 124 ? 26.798 56.420 7.760 1.00 21.06 283 SER A N 1
ATOM 1026 C CA . SER A 1 124 ? 25.489 56.654 7.134 1.00 22.13 283 SER A CA 1
ATOM 1027 C C . SER A 1 124 ? 24.401 56.869 8.168 1.00 26.59 283 SER A C 1
ATOM 1028 O O . SER A 1 124 ? 23.551 57.721 7.965 1.00 26.80 283 SER A O 1
ATOM 1031 N N . TYR A 1 125 ? 24.407 56.090 9.257 1.00 21.01 284 TYR A N 1
ATOM 1032 C CA . TYR A 1 125 ? 23.355 56.138 10.285 1.00 21.16 284 TYR A CA 1
ATOM 1033 C C . TYR A 1 125 ? 23.960 56.565 11.609 1.00 27.31 284 TYR A C 1
ATOM 1034 O O . TYR A 1 125 ? 24.653 55.774 12.244 1.00 25.15 284 TYR A O 1
ATOM 1043 N N . LYS A 1 126 ? 23.724 57.825 12.002 1.00 29.04 285 LYS A N 1
ATOM 1044 C CA . LYS A 1 126 ? 24.321 58.462 13.189 1.00 31.55 285 LYS A CA 1
ATOM 1045 C C . LYS A 1 126 ? 24.181 57.746 14.532 1.00 36.07 285 LYS A C 1
ATOM 1046 O O . LYS A 1 126 ? 25.104 57.813 15.334 1.00 37.41 285 LYS A O 1
ATOM 1052 N N . THR A 1 127 ? 23.049 57.087 14.787 1.00 32.56 286 THR A N 1
ATOM 1053 C CA . THR A 1 127 ? 22.808 56.427 16.081 1.00 32.47 286 THR A CA 1
ATOM 1054 C C . THR A 1 127 ? 23.509 55.066 16.196 1.00 33.07 286 THR A C 1
A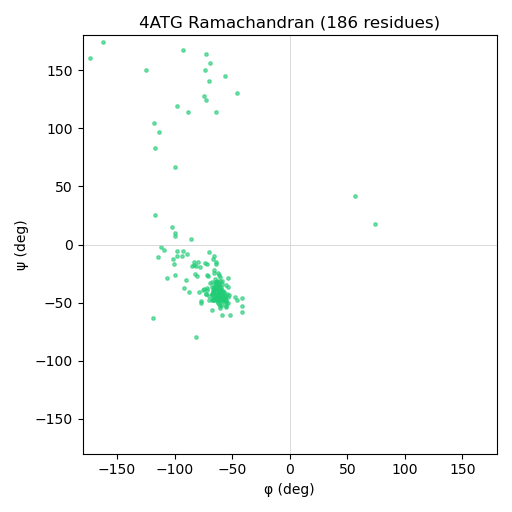TOM 1055 O O . THR A 1 127 ? 23.611 54.527 17.291 1.00 31.66 286 THR A O 1
ATOM 1059 N N . LEU A 1 128 ? 23.973 54.509 15.081 1.00 28.11 287 LEU A N 1
ATOM 1060 C CA . LEU A 1 128 ? 24.581 53.174 15.066 1.00 27.14 287 LEU A CA 1
ATOM 1061 C C . LEU A 1 128 ? 25.823 53.011 15.973 1.00 29.55 287 LEU A C 1
ATOM 1062 O O . LEU A 1 128 ? 25.809 52.140 16.848 1.00 29.78 287 LEU A O 1
ATOM 1067 N N . ALA A 1 129 ? 26.899 53.780 15.731 1.00 24.72 288 ALA A N 1
ATOM 1068 C CA . ALA A 1 129 ? 28.151 53.627 16.482 1.00 25.59 288 ALA A CA 1
ATOM 1069 C C . ALA A 1 129 ? 27.976 53.940 17.978 1.00 31.09 288 ALA A C 1
ATOM 1070 O O . ALA A 1 129 ? 28.415 53.120 18.785 1.00 28.42 288 ALA A O 1
ATOM 1072 N N . PRO A 1 130 ? 27.313 55.059 18.386 1.00 29.58 289 PRO A N 1
ATOM 1073 C CA . PRO A 1 130 ? 27.163 55.325 19.824 1.00 30.09 289 PRO A CA 1
ATOM 1074 C C . PRO A 1 130 ? 26.452 54.213 20.574 1.00 32.51 289 PRO A C 1
ATOM 1075 O O . PRO A 1 130 ? 26.906 53.858 21.657 1.00 32.63 289 PRO A O 1
ATOM 1079 N N . ARG A 1 131 ? 25.396 53.625 19.983 1.00 29.83 290 ARG A N 1
ATOM 1080 C CA . ARG A 1 131 ? 24.633 52.529 20.583 1.00 30.41 290 ARG A CA 1
ATOM 1081 C C . ARG A 1 131 ? 25.498 51.272 20.774 1.00 32.27 290 ARG A C 1
ATOM 1082 O O . ARG A 1 131 ? 25.480 50.676 21.858 1.00 31.72 290 ARG A O 1
ATOM 1090 N N . VAL A 1 132 ? 26.262 50.892 19.737 1.00 25.31 291 VAL A N 1
ATOM 1091 C CA . VAL A 1 132 ? 27.179 49.744 19.775 1.00 24.11 291 VAL A CA 1
ATOM 1092 C C . VAL A 1 132 ? 28.252 49.987 20.851 1.00 27.95 291 VAL A C 1
ATOM 1093 O O . VAL A 1 132 ? 28.440 49.127 21.711 1.00 28.09 291 VAL A O 1
ATOM 1097 N N . LEU A 1 133 ? 28.927 51.155 20.837 1.00 24.09 292 LEU A N 1
ATOM 1098 C CA . LEU A 1 133 ? 29.976 51.413 21.823 1.00 25.20 292 LEU A CA 1
ATOM 1099 C C . LEU A 1 133 ? 29.448 51.430 23.256 1.00 30.20 292 LEU A C 1
ATOM 1100 O O . LEU A 1 133 ? 30.135 50.938 24.166 1.00 29.85 292 LEU A O 1
ATOM 1105 N N . LYS A 1 134 ? 28.235 51.989 23.453 1.00 27.03 293 LYS A N 1
ATOM 1106 C CA . LYS A 1 134 ? 27.613 52.093 24.783 1.00 28.31 293 LYS A CA 1
ATOM 1107 C C . LYS A 1 134 ? 27.324 50.723 25.370 1.00 30.12 293 LYS A C 1
ATOM 1108 O O . LYS A 1 134 ? 27.664 50.482 26.535 1.00 30.67 293 LYS A O 1
ATOM 1114 N N . THR A 1 135 ? 26.744 49.821 24.559 1.00 24.80 294 THR A N 1
ATOM 1115 C CA . THR A 1 135 ? 26.430 48.453 24.967 1.00 24.09 294 THR A CA 1
ATOM 1116 C C . THR A 1 135 ? 27.721 47.716 25.360 1.00 24.93 294 THR A C 1
ATOM 1117 O O . THR A 1 135 ? 27.796 47.154 26.449 1.00 22.86 294 THR A O 1
ATOM 1121 N N . LEU A 1 136 ? 28.721 47.727 24.477 1.00 20.60 295 LEU A N 1
ATOM 1122 C CA . LEU A 1 136 ? 29.980 47.010 24.714 1.00 19.60 295 LEU A CA 1
ATOM 1123 C C . LEU A 1 136 ? 30.766 47.503 25.916 1.00 24.41 295 LEU A C 1
ATOM 1124 O O . LEU A 1 136 ? 31.202 46.686 26.743 1.00 23.04 295 LEU A O 1
ATOM 1129 N N . LYS A 1 137 ? 30.989 48.824 26.010 1.00 23.06 296 LYS A N 1
ATOM 1130 C CA . LYS A 1 137 ? 31.732 49.401 27.126 1.00 25.54 296 LYS A CA 1
ATOM 1131 C C . LYS A 1 137 ? 30.977 49.095 28.431 1.00 31.33 296 LYS A C 1
ATOM 1132 O O . LYS A 1 137 ? 31.613 48.806 29.448 1.00 32.25 296 LYS A O 1
ATOM 1138 N N . GLY A 1 138 ? 29.642 49.123 28.370 1.00 28.28 297 GLY A N 1
ATOM 1139 C CA . GLY A 1 138 ? 28.792 48.830 29.524 1.00 29.71 297 GLY A CA 1
ATOM 1140 C C . GLY A 1 138 ? 29.004 47.445 30.105 1.00 32.31 297 GLY A C 1
ATOM 1141 O O . GLY A 1 138 ? 29.164 47.308 31.319 1.00 34.59 297 GLY A O 1
ATOM 1142 N N . VAL A 1 139 ? 29.043 46.420 29.230 1.00 25.23 298 VAL A N 1
ATOM 1143 C CA . VAL A 1 139 ? 29.225 45.005 29.563 1.00 24.58 298 VAL A CA 1
ATOM 1144 C C . VAL A 1 139 ? 30.646 44.758 30.052 1.00 28.57 298 VAL A C 1
ATOM 1145 O O . VAL A 1 139 ? 30.826 44.138 31.103 1.00 28.49 298 VAL A O 1
ATOM 1149 N N . TRP A 1 140 ? 31.656 45.277 29.313 1.00 25.39 299 TRP A N 1
ATOM 1150 C CA . TRP A 1 140 ? 33.069 45.133 29.693 1.00 25.67 299 TRP A CA 1
ATOM 1151 C C . TRP A 1 140 ? 33.319 45.681 31.112 1.00 32.16 299 TRP A C 1
ATOM 1152 O O . TRP A 1 140 ? 33.935 45.000 31.946 1.00 33.08 299 TRP A O 1
ATOM 1163 N N . MET A 1 141 ? 32.795 46.886 31.395 1.00 28.49 300 MET A N 1
ATOM 1164 C CA . MET A 1 141 ? 32.996 47.578 32.665 1.00 27.95 300 MET A CA 1
ATOM 1165 C C . MET A 1 141 ? 32.024 47.229 33.804 1.00 36.00 300 MET A C 1
ATOM 1166 O O . MET A 1 141 ? 32.121 47.822 34.871 1.00 38.52 300 MET A O 1
ATOM 1171 N N . ASP A 1 142 ? 31.124 46.263 33.600 1.00 33.88 301 ASP A N 1
ATOM 1172 C CA . ASP A 1 142 ? 30.143 45.864 34.614 1.00 34.23 301 ASP A CA 1
ATOM 1173 C C . ASP A 1 142 ? 30.712 44.782 35.536 1.00 40.67 301 ASP A C 1
ATOM 1174 O O . ASP A 1 142 ? 30.875 43.648 35.077 1.00 40.09 301 ASP A O 1
ATOM 1179 N N . PRO A 1 143 ? 30.930 45.070 36.855 1.00 40.65 302 PRO A N 1
ATOM 1180 C CA . PRO A 1 143 ? 31.483 44.031 37.754 1.00 41.98 302 PRO A CA 1
ATOM 1181 C C . PRO A 1 143 ? 30.595 42.805 37.967 1.00 46.63 302 PRO A C 1
ATOM 1182 O O . PRO A 1 143 ? 31.108 41.772 38.387 1.00 47.90 302 PRO A O 1
ATOM 1186 N N . ASN A 1 144 ? 29.291 42.905 37.630 1.00 42.87 303 ASN A N 1
ATOM 1187 C CA . ASN A 1 144 ? 28.297 41.832 37.754 1.00 43.51 303 ASN A CA 1
ATOM 1188 C C . ASN A 1 144 ? 28.284 40.891 36.554 1.00 45.70 303 ASN A C 1
ATOM 1189 O O . ASN A 1 144 ? 27.755 39.778 36.648 1.00 45.33 303 ASN A O 1
ATOM 1194 N N . ARG A 1 145 ? 28.859 41.335 35.420 1.00 40.20 304 ARG A N 1
ATOM 1195 C CA . ARG A 1 145 ? 28.940 40.526 34.211 1.00 37.63 304 ARG A CA 1
ATOM 1196 C C . ARG A 1 145 ? 29.989 39.444 34.396 1.00 39.08 304 ARG A C 1
ATOM 1197 O O . ARG A 1 145 ? 30.954 39.655 35.137 1.00 38.50 304 ARG A O 1
ATOM 1205 N N . SER A 1 146 ? 29.801 38.294 33.723 1.00 33.36 305 SER A N 1
ATOM 1206 C CA . SER A 1 146 ? 30.738 37.170 33.787 1.00 33.22 305 SER A CA 1
ATOM 1207 C C . SER A 1 146 ? 32.012 37.478 33.005 1.00 35.10 305 SER A C 1
ATOM 1208 O O . SER A 1 146 ? 32.028 38.394 32.167 1.00 32.08 305 SER A O 1
ATOM 1211 N N . GLU A 1 147 ? 33.073 36.688 33.265 1.00 31.10 306 GLU A N 1
ATOM 1212 C CA . GLU A 1 147 ? 34.355 36.796 32.572 1.00 30.14 306 GLU A CA 1
ATOM 1213 C C . GLU A 1 147 ? 34.179 36.655 31.052 1.00 31.83 306 GLU A C 1
ATOM 1214 O O . GLU A 1 147 ? 34.776 37.422 30.296 1.00 30.51 306 GLU A O 1
ATOM 1220 N N . ASP A 1 148 ? 33.376 35.664 30.609 1.00 29.38 307 ASP A N 1
ATOM 1221 C CA . ASP A 1 148 ? 33.153 35.401 29.187 1.00 28.14 307 ASP A CA 1
ATOM 1222 C C . ASP A 1 148 ? 32.384 36.532 28.505 1.00 29.65 307 ASP A C 1
ATOM 1223 O O . ASP A 1 148 ? 32.705 36.875 27.360 1.00 26.26 307 ASP A O 1
ATOM 1228 N N . SER A 1 149 ? 31.409 37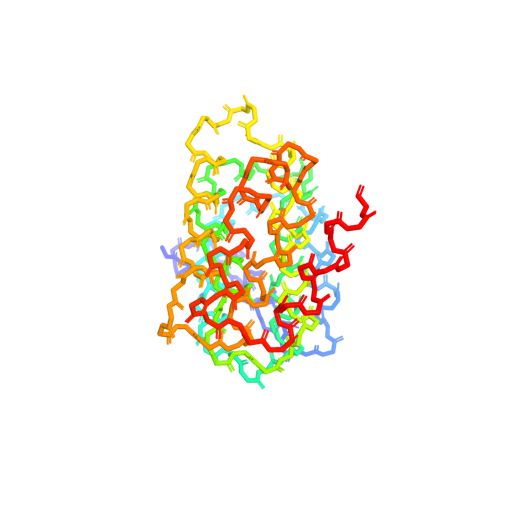.146 29.224 1.00 26.21 308 SER A N 1
ATOM 1229 C CA . SER A 1 149 ? 30.636 38.279 28.687 1.00 25.03 308 SER A CA 1
ATOM 1230 C C . SER A 1 149 ? 31.535 39.498 28.485 1.00 27.04 308 SER A C 1
ATOM 1231 O O . SER A 1 149 ? 31.497 40.120 27.426 1.00 24.48 308 SER A O 1
ATOM 1234 N N . GLN A 1 150 ? 32.355 39.832 29.503 1.00 24.20 309 GLN A N 1
ATOM 1235 C CA . GLN A 1 150 ? 33.277 40.965 29.455 1.00 23.67 309 GLN A CA 1
ATOM 1236 C C . GLN A 1 150 ? 34.330 40.759 28.371 1.00 27.38 309 GLN A C 1
ATOM 1237 O O . GLN A 1 150 ? 34.724 41.724 27.720 1.00 26.47 309 GLN A O 1
ATOM 1243 N N . TYR A 1 151 ? 34.772 39.502 28.178 1.00 24.65 310 TYR A N 1
ATOM 1244 C CA . TYR A 1 151 ? 35.756 39.129 27.153 1.00 23.62 310 TYR A CA 1
ATOM 1245 C C . TYR A 1 151 ? 35.169 39.367 25.762 1.00 24.66 310 TYR A C 1
ATOM 1246 O O . TYR A 1 151 ? 35.854 39.904 24.893 1.00 22.01 310 TYR A O 1
ATOM 1255 N N . GLY A 1 152 ? 33.936 38.911 25.542 1.00 22.11 311 GLY A N 1
ATOM 1256 C CA . GLY A 1 152 ? 33.279 39.118 24.249 1.00 20.06 311 GLY A CA 1
ATOM 1257 C C . GLY A 1 152 ? 33.170 40.606 23.962 1.00 22.69 311 GLY A C 1
ATOM 1258 O O . GLY A 1 152 ? 33.547 41.065 22.878 1.00 21.18 311 GLY A O 1
ATOM 1259 N N . ALA A 1 153 ? 32.689 41.376 24.952 1.00 21.84 312 ALA A N 1
ATOM 1260 C CA . ALA A 1 153 ? 32.519 42.835 24.829 1.00 21.35 312 ALA A CA 1
ATOM 1261 C C . ALA A 1 153 ? 33.843 43.524 24.492 1.00 24.34 312 ALA A C 1
ATOM 1262 O O . ALA A 1 153 ? 33.884 44.301 23.544 1.00 22.25 312 ALA A O 1
ATOM 1264 N N . LEU A 1 154 ? 34.932 43.192 25.218 1.00 20.61 313 LEU A N 1
ATOM 1265 C CA . LEU A 1 154 ? 36.252 43.767 24.944 1.00 20.18 313 LEU A CA 1
ATOM 1266 C C . LEU A 1 154 ? 36.796 43.340 23.573 1.00 21.93 313 LEU A C 1
ATOM 1267 O O . LEU A 1 154 ? 37.339 44.180 22.853 1.00 20.17 313 LEU A O 1
ATOM 1272 N N . TYR A 1 155 ? 36.651 42.054 23.211 1.00 19.78 314 TYR A N 1
ATOM 1273 C CA . TYR A 1 155 ? 37.107 41.563 21.904 1.00 19.20 314 TYR A CA 1
ATOM 1274 C C . TYR A 1 155 ? 36.456 42.373 20.801 1.00 20.95 314 TYR A C 1
ATOM 1275 O O . TYR A 1 155 ? 37.152 42.825 19.900 1.00 19.82 314 TYR A O 1
ATOM 1284 N N . CYS A 1 156 ? 35.128 42.581 20.886 1.00 18.34 315 CYS A N 1
ATOM 1285 C CA . CYS A 1 156 ? 34.407 43.352 19.870 1.00 18.26 315 CYS A CA 1
ATOM 1286 C C . CYS A 1 156 ? 34.921 44.787 19.786 1.00 22.36 315 CYS A C 1
ATOM 1287 O O . CYS A 1 156 ? 35.249 45.229 18.688 1.00 22.22 315 CYS A O 1
ATOM 1290 N N . LEU A 1 157 ? 35.072 45.479 20.946 1.00 17.92 316 LEU A N 1
ATOM 1291 C CA . LEU A 1 157 ? 35.626 46.829 20.972 1.00 17.73 316 LEU A CA 1
ATOM 1292 C C . LEU A 1 157 ? 37.001 46.878 20.315 1.00 20.04 316 LEU A C 1
ATOM 1293 O O . LEU A 1 157 ? 37.287 47.791 19.522 1.00 20.75 316 LEU A O 1
ATOM 1298 N N . SER A 1 158 ? 37.849 45.876 20.629 1.00 15.73 317 SER A N 1
ATOM 1299 C CA . SER A 1 158 ? 39.236 45.808 20.162 1.00 17.16 317 SER A CA 1
ATOM 1300 C C . SER A 1 158 ? 39.391 45.759 18.638 1.00 21.80 317 SER A C 1
ATOM 1301 O O . SER A 1 158 ? 40.427 46.184 18.112 1.00 20.48 317 SER A O 1
ATOM 1304 N N . ILE A 1 159 ? 38.383 45.212 17.928 1.00 18.55 318 ILE A N 1
ATOM 1305 C CA . ILE A 1 159 ? 38.498 45.085 16.468 1.00 17.31 318 ILE A CA 1
ATOM 1306 C C . ILE A 1 159 ? 37.792 46.225 15.685 1.00 22.03 318 ILE A C 1
ATOM 1307 O O . ILE A 1 159 ? 37.947 46.293 14.464 1.00 20.09 318 ILE A O 1
ATOM 1312 N N . LEU A 1 160 ? 36.998 47.081 16.351 1.00 19.68 319 LEU A N 1
ATOM 1313 C CA . LEU A 1 160 ? 36.248 48.136 15.625 1.00 20.05 319 LEU A CA 1
ATOM 1314 C C . LEU A 1 160 ? 37.125 49.131 14.858 1.00 26.09 319 LEU A C 1
ATOM 1315 O O . LEU A 1 160 ? 36.953 49.289 13.646 1.00 25.69 319 LEU A O 1
ATOM 1320 N N . SER A 1 161 ? 38.080 49.757 15.550 1.00 23.97 320 SER A N 1
ATOM 1321 C CA . SER A 1 161 ? 39.008 50.743 14.972 1.00 25.03 320 SER A CA 1
ATOM 1322 C C . SER A 1 161 ? 40.047 51.134 15.989 1.00 30.95 320 SER A C 1
ATOM 1323 O O . SER A 1 161 ? 39.824 50.974 17.193 1.00 30.06 320 SER A O 1
ATOM 1326 N N . LYS A 1 162 ? 41.181 51.697 15.508 1.00 28.90 321 LYS A N 1
ATOM 1327 C CA . LYS A 1 162 ? 42.243 52.213 16.371 1.00 29.02 321 LYS A CA 1
ATOM 1328 C C . LYS A 1 162 ? 41.713 53.344 17.235 1.00 33.45 321 LYS A C 1
ATOM 1329 O O . LYS A 1 162 ? 42.151 53.476 18.376 1.00 34.34 321 LYS A O 1
ATOM 1335 N N . ASN A 1 163 ? 40.761 54.150 16.714 1.00 30.48 322 ASN A N 1
ATOM 1336 C CA . ASN A 1 163 ? 40.189 55.246 17.500 1.00 31.56 322 ASN A CA 1
ATOM 1337 C C . ASN A 1 163 ? 39.346 54.742 18.672 1.00 33.83 322 ASN A C 1
ATOM 1338 O O . ASN A 1 163 ? 39.364 55.367 19.724 1.00 34.60 322 ASN A O 1
ATOM 1343 N N . VAL A 1 164 ? 38.673 53.579 18.524 1.00 27.65 323 VAL A N 1
ATOM 1344 C CA . VAL A 1 164 ? 37.907 52.975 19.616 1.00 24.93 323 VAL A CA 1
ATOM 1345 C C . VAL A 1 164 ? 38.906 52.393 20.643 1.00 28.14 323 VAL A C 1
ATOM 1346 O O . VAL A 1 164 ? 38.724 52.570 21.849 1.00 29.18 323 VAL A O 1
ATOM 1350 N N . VAL A 1 165 ? 39.965 51.723 20.173 1.00 25.37 324 VAL A N 1
ATOM 1351 C CA . VAL A 1 165 ? 41.011 51.192 21.064 1.00 26.28 324 VAL A CA 1
ATOM 1352 C C . VAL A 1 165 ? 41.583 52.360 21.896 1.00 32.60 324 VAL A C 1
ATOM 1353 O O . VAL A 1 165 ? 41.671 52.263 23.117 1.00 33.76 324 VAL A O 1
ATOM 1357 N N . ASN A 1 166 ? 41.901 53.472 21.233 1.00 31.21 325 ASN A N 1
ATOM 1358 C CA . ASN A 1 166 ? 42.500 54.649 21.871 1.00 33.28 325 ASN A CA 1
ATOM 1359 C C . ASN A 1 166 ? 41.569 55.449 22.751 1.00 39.91 325 ASN A C 1
ATOM 1360 O O . ASN A 1 166 ? 42.003 55.943 23.791 1.00 43.48 325 ASN A O 1
ATOM 1365 N N . THR A 1 167 ? 40.303 55.592 22.362 1.00 35.90 326 THR A N 1
ATOM 1366 C CA . THR A 1 167 ? 39.375 56.317 23.210 1.00 36.72 326 THR A CA 1
ATOM 1367 C C . THR A 1 167 ? 38.889 55.368 24.305 1.00 41.78 326 THR A C 1
ATOM 1368 O O . THR A 1 167 ? 39.516 55.327 25.360 1.00 45.47 326 THR A O 1
ATOM 1372 N N . VAL A 1 168 ? 37.928 54.501 23.990 1.00 33.49 327 VAL A N 1
ATOM 1373 C CA . VAL A 1 168 ? 37.259 53.529 24.870 1.00 31.70 327 VAL A CA 1
ATOM 1374 C C . VAL A 1 168 ? 38.178 52.593 25.688 1.00 32.14 327 VAL A C 1
ATOM 1375 O O . VAL A 1 168 ? 38.095 52.576 26.914 1.00 32.85 327 VAL A O 1
ATOM 1379 N N . ILE A 1 169 ? 39.001 51.791 25.031 1.00 25.68 328 ILE A N 1
ATOM 1380 C CA . ILE A 1 169 ? 39.836 50.811 25.734 1.00 25.36 328 ILE A CA 1
ATOM 1381 C C . ILE A 1 169 ? 40.934 51.428 26.597 1.00 32.98 328 ILE A C 1
ATOM 1382 O O . ILE A 1 169 ? 40.983 51.164 27.812 1.00 33.03 328 ILE A O 1
ATOM 1387 N N . ARG A 1 170 ? 41.792 52.265 25.979 1.00 32.43 329 ARG A N 1
ATOM 1388 C CA . ARG A 1 170 ? 42.892 52.961 26.663 1.00 34.43 329 ARG A CA 1
ATOM 1389 C C . ARG A 1 170 ? 42.412 53.779 27.883 1.00 41.32 329 ARG A C 1
ATOM 1390 O O . ARG A 1 170 ? 43.036 53.709 28.943 1.00 41.85 329 ARG A O 1
ATOM 1398 N N . GLU A 1 171 ? 41.284 54.493 27.746 1.00 39.09 330 GLU A N 1
ATOM 1399 C CA . GLU A 1 171 ? 40.689 55.317 28.808 1.00 40.95 330 GLU A CA 1
ATOM 1400 C C . GLU A 1 171 ? 40.217 54.531 30.032 1.00 44.01 330 GLU A C 1
ATOM 1401 O O . GLU A 1 171 ? 40.255 55.067 31.133 1.00 45.37 330 GLU A O 1
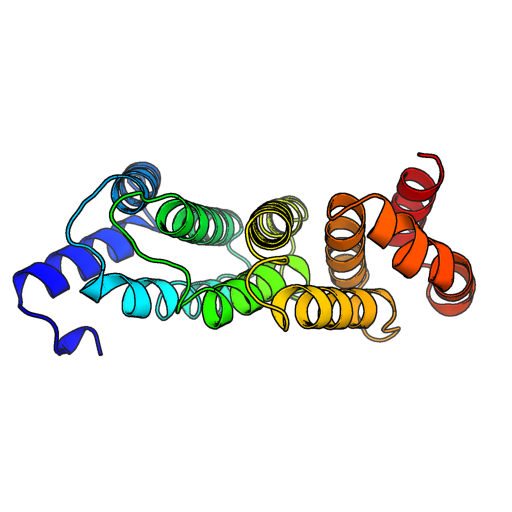ATOM 1407 N N . HIS A 1 172 ? 39.731 53.289 29.843 1.00 37.98 331 HIS A N 1
ATOM 1408 C CA . HIS A 1 172 ? 39.160 52.494 30.934 1.00 36.87 331 HIS A CA 1
ATOM 1409 C C . HIS A 1 172 ? 39.985 51.297 31.401 1.00 34.35 331 HIS A C 1
ATOM 1410 O O . HIS A 1 172 ? 39.575 50.622 32.349 1.00 32.67 331 HIS A O 1
ATOM 1417 N N . ALA A 1 173 ? 41.106 51.005 30.732 1.00 30.15 332 ALA A N 1
ATOM 1418 C CA . ALA A 1 173 ? 41.956 49.849 31.030 1.00 30.18 332 ALA A CA 1
ATOM 1419 C C . ALA A 1 173 ? 42.401 49.749 32.480 1.00 35.99 332 ALA A C 1
ATOM 1420 O O . ALA A 1 173 ? 42.264 48.684 33.082 1.00 35.48 332 ALA A O 1
ATOM 1422 N N . GLU A 1 174 ? 42.935 50.845 33.035 1.00 35.30 333 GLU A N 1
ATOM 1423 C CA . GLU A 1 174 ? 43.413 50.844 34.420 1.00 36.77 333 GLU A CA 1
ATOM 1424 C C . GLU A 1 174 ? 42.282 50.618 35.440 1.00 38.96 333 GLU A C 1
ATOM 1425 O O . GLU A 1 174 ? 42.471 49.846 36.382 1.00 37.87 333 GLU A O 1
ATOM 1431 N N . GLU A 1 175 ? 41.082 51.197 35.198 1.00 35.83 334 GLU A N 1
ATOM 1432 C CA . GLU A 1 175 ? 39.922 50.979 36.070 1.00 35.71 334 GLU A CA 1
ATOM 1433 C C . GLU A 1 175 ? 39.485 49.511 36.005 1.00 36.55 334 GLU A C 1
ATOM 1434 O O . GLU A 1 175 ? 39.207 48.920 37.045 1.00 36.72 334 GLU A O 1
ATOM 1440 N N . TYR A 1 176 ? 39.463 48.915 34.803 1.00 30.83 335 TYR A N 1
ATOM 1441 C CA . TYR A 1 176 ? 39.091 47.509 34.671 1.00 29.95 335 TYR A CA 1
ATOM 1442 C C . TYR A 1 176 ? 40.032 46.621 35.502 1.00 34.07 335 TYR A C 1
ATOM 1443 O O . TYR A 1 176 ? 39.574 45.798 36.301 1.00 33.26 335 TYR A O 1
ATOM 1452 N N . LYS A 1 177 ? 41.342 46.801 35.296 1.00 31.08 336 LYS A N 1
ATOM 1453 C CA . LYS A 1 177 ? 42.375 46.028 35.967 1.00 33.18 336 LYS A CA 1
ATOM 1454 C C . LYS A 1 177 ? 42.301 46.150 37.475 1.00 41.08 336 LYS A C 1
ATOM 1455 O O . LYS A 1 177 ? 42.431 45.142 38.162 1.00 43.06 336 LYS A O 1
ATOM 1461 N N . ARG A 1 178 ? 42.039 47.368 37.981 1.00 38.69 337 ARG A N 1
ATOM 1462 C CA . ARG A 1 178 ? 41.963 47.666 39.413 1.00 40.49 337 ARG A CA 1
ATOM 1463 C C . ARG A 1 178 ? 40.711 47.117 40.093 1.00 44.89 337 ARG A C 1
ATOM 1464 O O . ARG A 1 178 ? 40.800 46.605 41.216 1.00 45.71 337 ARG A O 1
ATOM 1472 N N . THR A 1 179 ? 39.546 47.254 39.437 1.00 39.93 338 THR A N 1
ATOM 1473 C CA . THR A 1 179 ? 38.253 46.913 40.034 1.00 40.59 338 THR A CA 1
ATOM 1474 C C . THR A 1 179 ? 37.632 45.559 39.680 1.00 44.08 338 THR A C 1
ATOM 1475 O O . THR A 1 179 ? 36.799 45.056 40.445 1.00 44.80 338 THR A O 1
ATOM 1479 N N . ILE A 1 180 ? 37.964 45.002 38.508 1.00 38.11 339 ILE A N 1
ATOM 1480 C CA . ILE A 1 180 ? 37.372 43.728 38.094 1.00 37.76 339 ILE A CA 1
ATOM 1481 C C . ILE A 1 180 ? 38.488 42.703 37.933 1.00 44.34 339 ILE A C 1
ATOM 1482 O O . ILE A 1 180 ? 38.534 41.734 38.691 1.00 44.80 339 ILE A O 1
ATOM 1487 N N . GLY A 1 181 ? 39.386 42.957 36.984 1.00 41.53 340 GLY A N 1
ATOM 1488 C CA . GLY A 1 181 ? 40.592 42.167 36.756 1.00 41.78 340 GLY A CA 1
ATOM 1489 C C . GLY A 1 181 ? 40.433 40.685 36.492 1.00 45.35 340 GLY A C 1
ATOM 1490 O O . GLY A 1 181 ? 41.220 39.893 37.011 1.00 47.37 340 GLY A O 1
ATOM 1491 N N . LYS A 1 182 ? 39.440 40.285 35.684 1.00 39.04 341 LYS A N 1
ATOM 1492 C CA . LYS A 1 182 ? 39.288 38.867 35.328 1.00 37.74 341 LYS A CA 1
ATOM 1493 C C . LYS A 1 182 ? 40.420 38.528 34.359 1.00 40.62 341 LYS A C 1
ATOM 1494 O O . LYS A 1 182 ? 40.638 39.259 33.390 1.00 38.24 341 LYS A O 1
ATOM 1500 N N . LYS A 1 183 ? 41.218 37.498 34.704 1.00 39.41 342 LYS A N 1
ATOM 1501 C CA . LYS A 1 183 ? 42.431 37.078 33.989 1.00 38.92 342 LYS A CA 1
ATOM 1502 C C . LYS A 1 183 ? 42.307 36.942 32.473 1.00 37.86 342 LYS A C 1
ATOM 1503 O O . LYS A 1 183 ? 43.173 37.434 31.747 1.00 35.50 342 LYS A O 1
ATOM 1509 N N . LYS A 1 184 ? 41.229 36.307 31.990 1.00 33.41 343 LYS A N 1
ATOM 1510 C CA . LYS A 1 184 ? 41.010 36.126 30.553 1.00 31.04 343 LYS A CA 1
ATOM 1511 C C . LYS A 1 184 ? 40.804 37.484 29.864 1.00 32.22 343 LYS A C 1
ATOM 1512 O O . LYS A 1 184 ? 41.197 37.655 28.704 1.00 28.03 343 LYS A O 1
ATOM 1518 N N . VAL A 1 185 ? 40.184 38.441 30.587 1.00 28.81 344 VAL A N 1
ATOM 1519 C CA . VAL A 1 185 ? 39.917 39.791 30.074 1.00 26.99 344 VAL A CA 1
ATOM 1520 C C . VAL A 1 185 ? 41.221 40.605 30.111 1.00 28.56 344 VAL A C 1
ATOM 1521 O O . VAL A 1 185 ? 41.574 41.217 29.111 1.00 26.64 344 VAL A O 1
ATOM 1525 N N . THR A 1 186 ? 41.937 40.599 31.245 1.00 28.71 345 THR A N 1
ATOM 1526 C CA . THR A 1 186 ? 43.215 41.328 31.364 1.00 29.28 345 THR A CA 1
ATOM 1527 C C . THR A 1 186 ? 44.247 40.810 30.373 1.00 32.92 345 THR A C 1
ATOM 1528 O O . THR A 1 186 ? 45.029 41.607 29.863 1.00 33.11 345 THR A O 1
ATOM 1532 N N . ASN A 1 187 ? 44.242 39.484 30.077 1.00 31.66 346 ASN A N 1
ATOM 1533 C CA . ASN A 1 187 ? 45.155 38.903 29.073 1.00 31.79 346 ASN A CA 1
ATOM 1534 C C . ASN A 1 187 ? 44.878 39.497 27.700 1.00 33.25 346 ASN A C 1
ATOM 1535 O O . ASN A 1 187 ? 45.811 39.861 26.988 1.00 33.87 346 ASN A O 1
ATOM 1540 N N . LEU A 1 188 ? 43.594 39.629 27.341 1.00 27.74 347 LEU A N 1
ATOM 1541 C CA . LEU A 1 188 ? 43.196 40.224 26.063 1.00 25.81 347 LEU A CA 1
ATOM 1542 C C . LEU A 1 188 ? 43.585 41.709 26.050 1.00 27.38 347 LEU A C 1
ATOM 1543 O O . LEU A 1 188 ? 44.155 42.194 25.080 1.00 26.34 347 LEU A O 1
ATOM 1548 N N . LEU A 1 189 ? 43.272 42.412 27.132 1.00 24.37 348 LEU A N 1
ATOM 1549 C CA . LEU A 1 189 ? 43.547 43.828 27.315 1.00 24.15 348 LEU A CA 1
ATOM 1550 C C . LEU A 1 189 ? 45.032 44.119 27.112 1.00 30.53 348 LEU A C 1
ATOM 1551 O O . LEU A 1 189 ? 45.359 45.006 26.324 1.00 30.16 348 LEU A O 1
ATOM 1556 N N . ASP A 1 190 ? 45.927 43.329 27.754 1.00 29.96 349 ASP A N 1
ATOM 1557 C CA . ASP A 1 190 ? 47.384 43.489 27.618 1.00 30.90 349 ASP A CA 1
ATOM 1558 C C . ASP A 1 190 ? 47.836 43.307 26.154 1.00 35.20 349 ASP A C 1
ATOM 1559 O O . ASP A 1 190 ? 48.670 44.081 25.681 1.00 35.02 349 ASP A O 1
ATOM 1564 N N . ASN A 1 191 ? 47.244 42.331 25.422 1.00 31.26 350 ASN A N 1
ATOM 1565 C CA . ASN A 1 191 ? 47.559 42.092 24.006 1.00 30.86 350 ASN A CA 1
ATOM 1566 C C . ASN A 1 191 ? 47.089 43.255 23.118 1.00 32.76 350 ASN A C 1
ATOM 1567 O O . ASN A 1 191 ? 47.826 43.690 22.234 1.00 32.75 350 ASN A O 1
ATOM 1572 N N . VAL A 1 192 ? 45.877 43.774 23.370 1.00 26.20 351 VAL A N 1
ATOM 1573 C CA . VAL A 1 192 ? 45.305 44.879 22.584 1.00 25.71 351 VAL A CA 1
ATOM 1574 C C . VAL A 1 192 ? 46.129 46.161 22.731 1.00 29.47 351 VAL A C 1
ATOM 1575 O O . VAL A 1 192 ? 46.406 46.825 21.741 1.00 28.80 351 VAL A O 1
ATOM 1579 N N . LEU A 1 193 ? 46.496 46.507 23.962 1.00 29.11 352 LEU A N 1
ATOM 1580 C CA . LEU A 1 193 ? 47.230 47.728 24.258 1.00 31.18 352 LEU A CA 1
ATOM 1581 C C . LEU A 1 193 ? 48.705 47.733 23.855 1.00 38.33 352 LEU A C 1
ATOM 1582 O O . LEU A 1 193 ? 49.320 48.805 23.798 1.00 40.17 352 LEU A O 1
ATOM 1587 N N . ASN A 1 194 ? 49.270 46.557 23.588 1.00 35.41 353 ASN A N 1
ATOM 1588 C CA . ASN A 1 194 ? 50.662 46.436 23.132 1.00 36.43 353 ASN A CA 1
ATOM 1589 C C . ASN A 1 194 ? 50.817 46.784 21.637 1.00 38.92 353 ASN A C 1
ATOM 1590 O O . ASN A 1 194 ? 51.912 47.115 21.189 1.00 39.58 353 ASN A O 1
ATOM 1595 N N . VAL A 1 195 ? 49.713 46.748 20.897 1.00 34.26 354 VAL A N 1
ATOM 1596 C CA . VAL A 1 195 ? 49.571 47.101 19.482 1.00 59.11 354 VAL A CA 1
ATOM 1597 C C . VAL A 1 195 ? 48.972 48.522 19.461 1.00 93.38 354 VAL A C 1
ATOM 1598 O O . VAL A 1 195 ? 49.434 49.399 18.733 1.00 59.51 354 VAL A O 1
#

Sequence (195 aa):
GSHMLPKELQLYFDKILSMIKSDMKDIAIECLEKESGLQQLVPYFIQHHISSELILKSFKEAEVLKTCIALYFSLIKNKHVFIDPYLHQILPSLLTCVIGKSIVDDDVRKMMSSADIVKYIYDTYSSRSYKTLAPRVLKTLKGVWMDPNRSEDSQYGALYCLSILSKNVVNTVIREHAEEYKRTIGKKKVTNLLDNVLNV

Secondary structure (DSSP, 8-state):
-GGGS-HHHHHHHHHHHHHHTSTTHHHHHHHHHH-SS-TTTHHHHHHHHHHHHHH-TT-HHHHHHHHHHHHHHHH-TT---GGGHHHHHHHHHHHHH-TT---HHHHHHHHHHHHHHHHHHTTTSTTHHHHHHHHHHHHHT-TTS-HHHHHHHHHHHHHH-HHHIIIIIHHHHHHHHHHT--HHHHHHHHHHHH-

Foldseek 3Di:
DLVPDPPVLSVVLVVLVVQLPHPCLVVSLQCLQEPAPCQVVVVVLLVVLLVVLVVCLPPLSSLLSSLSSVVSNVNRPRYDCVVCCVSLLVSLLCQLQPQSHDDLVSLLSSLVVLLVCLVPPCVPDVVSPVVLLCSLLCQLLDLPGDPSNNQSSVSSQLPNDPVSCVPRLVVCVVVSCVPRNDPSNNVVSVVSVVD

Radius of gyration: 17.77 Å; Cα contacts (8 Å, |Δi|>4): 225; chains: 1; bounding box: 51×40×46 Å

Organism: Antonospora locustae (NCBI:txid278021)

Nearest PDB structures (foldseek):
  4atg-assembly1_A  TM=1.005E+00  e=4.112E-26  Antonospora locustae
  5fur-assembly1_J  TM=9.046E-01  e=3.516E-09  Homo sapiens
  6t9k-assembly1_E  TM=8.982E-01  e=4.033E-09  Saccharomyces cerevisiae S288C
  5fur-assembly1_K  TM=8.261E-01  e=6.373E-09  Homo sapiens
  7zbw-assembly1_D  TM=5.106E-01  e=5.175E-01  Homo sapiens

CATH classification: 1.25.40.770